Protein AF-A0A933DEQ5-F1 (afdb_monomer_lite)

Sequence (189 aa):
MNTYEEITLPKFQKHLPPWKDWLWRYRWFLSIIFILTCFSVILFMFEYLRTETLSHPLAEPPAILPVATPRVTQPKPPQPKKSPYDIAKRLYEQGQLEDAKKIFLSIAEGDSTRNTRRMASERAKDIQNEILEWNQMKKQYLEGYVLFHSYPEKACAIWEQILQNKYTRAPSFLKAKKHYQSFCTLKGH

Secondary structure (DSSP, 8-state):
-----------------THHHHHHHTHHHHHHHHHHHHHHHHHHHHHHHHHHHS-S---PPPP----------PPPP------HHHHHHHHHHTT-HHHHHHHHHHHHHH-S-HHHHHHHHHHHHHHHHHHHHHHHHHHHHHHHHHHHTT-HHHHHHHHHHHHTSS-TTSHHHHHHHHHHHHHTTT---

pLDDT: mean 78.52, std 19.29, range [34.97, 96.62]

Foldseek 3Di:
DDDDDDPDDDDPPPPPPPVVVVCVVCVVVVVVVVVVVVVVVVVVVVVVVVVVVVPPPLDDDDDPDPDDDDDPDDDDPDDDPDPLLVVLVVCVVVVVLVVSLVSLCVQLVPPPDPVSNVVSVVSSVVSVVVVVLLVVLVVLLSVLVVCCVPPVPVSLVSLVVLCPDPCCVRPSVVVSVVCNVVRVVVPPD

Structure (mmCIF, N/CA/C/O backbone):
data_AF-A0A933DEQ5-F1
#
_entry.id   AF-A0A933DEQ5-F1
#
loop_
_atom_site.group_PDB
_atom_site.id
_atom_site.type_symbol
_atom_site.label_atom_id
_atom_site.label_alt_id
_atom_site.label_comp_id
_atom_site.label_asym_id
_atom_site.label_entity_id
_atom_site.label_seq_id
_atom_site.pdbx_PDB_ins_code
_atom_site.Cartn_x
_atom_site.Cartn_y
_atom_site.Cartn_z
_atom_site.occupancy
_atom_site.B_iso_or_equiv
_atom_site.auth_seq_id
_atom_site.auth_comp_id
_atom_site.auth_asym_id
_atom_site.auth_atom_id
_atom_site.pdbx_PDB_model_num
ATOM 1 N N . MET A 1 1 ? -63.880 -66.344 -13.834 1.00 39.97 1 MET A N 1
ATOM 2 C CA . MET A 1 1 ? -63.076 -67.371 -14.526 1.00 39.97 1 MET A CA 1
ATOM 3 C C . MET A 1 1 ? -63.287 -67.142 -16.015 1.00 39.97 1 MET A C 1
ATOM 5 O O . MET A 1 1 ? -64.445 -67.114 -16.406 1.00 39.97 1 MET A O 1
ATOM 9 N N . ASN A 1 2 ? -62.193 -66.937 -16.764 1.00 41.62 2 ASN A N 1
ATOM 10 C CA . ASN A 1 2 ? -62.096 -66.659 -18.215 1.00 41.62 2 ASN A CA 1
ATOM 11 C C . ASN A 1 2 ? -62.600 -65.260 -18.645 1.00 41.62 2 ASN A C 1
ATOM 13 O O . ASN A 1 2 ? -63.629 -64.813 -18.160 1.00 41.62 2 ASN A O 1
ATOM 17 N N . THR A 1 3 ? -61.929 -64.476 -19.495 1.00 40.81 3 THR A N 1
ATOM 18 C CA . THR A 1 3 ? -60.764 -64.701 -20.376 1.00 40.81 3 THR A CA 1
ATOM 19 C C . THR A 1 3 ? -60.200 -63.328 -20.765 1.00 40.81 3 THR A C 1
ATOM 21 O O . THR A 1 3 ? -60.968 -62.402 -21.008 1.00 40.81 3 THR A O 1
ATOM 24 N N . TYR A 1 4 ? -58.876 -63.194 -20.804 1.00 42.38 4 TYR A N 1
ATOM 25 C CA . TYR A 1 4 ? -58.183 -61.994 -21.270 1.00 42.38 4 TYR A CA 1
ATOM 26 C C . TYR A 1 4 ? -58.174 -61.986 -22.805 1.00 42.38 4 TYR A C 1
ATOM 28 O O . TYR A 1 4 ? -57.665 -62.928 -23.408 1.00 42.38 4 TYR A O 1
ATOM 36 N N . GLU A 1 5 ? -58.723 -60.946 -23.434 1.00 45.81 5 GLU A N 1
ATOM 37 C CA . GLU A 1 5 ? -58.441 -60.641 -24.839 1.00 45.81 5 GLU A CA 1
ATOM 38 C C . GLU A 1 5 ? -57.084 -59.936 -24.920 1.00 45.81 5 GLU A C 1
ATOM 40 O O . GLU A 1 5 ? -56.897 -58.809 -24.458 1.00 45.81 5 GLU A O 1
ATOM 45 N N . GLU A 1 6 ? -56.112 -60.644 -25.484 1.00 47.03 6 GLU A N 1
ATOM 46 C CA . GLU A 1 6 ? -54.786 -60.134 -25.805 1.00 47.03 6 GLU A CA 1
ATOM 47 C C . GLU A 1 6 ? -54.888 -59.245 -27.056 1.00 47.03 6 GLU A C 1
ATOM 49 O O . GLU A 1 6 ? -54.894 -59.716 -28.193 1.00 47.03 6 GLU A O 1
ATOM 54 N N . ILE A 1 7 ? -54.995 -57.930 -26.858 1.00 53.28 7 ILE A N 1
ATOM 55 C CA . ILE A 1 7 ? -54.881 -56.953 -27.947 1.00 53.28 7 ILE A CA 1
ATOM 56 C C . ILE A 1 7 ? -53.391 -56.791 -28.266 1.00 53.28 7 ILE A C 1
ATOM 58 O O . ILE A 1 7 ? -52.658 -56.055 -27.602 1.00 53.28 7 ILE A O 1
ATOM 62 N N . THR A 1 8 ? -52.924 -57.499 -29.292 1.00 51.53 8 THR A N 1
ATOM 63 C CA . THR A 1 8 ? -51.570 -57.353 -29.833 1.00 51.53 8 THR A CA 1
ATOM 64 C C . THR A 1 8 ? -51.407 -55.985 -30.501 1.00 51.53 8 THR A C 1
ATOM 66 O O . THR A 1 8 ? -51.914 -55.751 -31.599 1.00 51.53 8 THR A O 1
ATOM 69 N N . LEU A 1 9 ? -50.676 -55.079 -29.847 1.00 50.00 9 LEU A N 1
ATOM 70 C CA . LEU A 1 9 ? -50.213 -53.816 -30.429 1.00 50.00 9 LEU A CA 1
ATOM 71 C C . LEU A 1 9 ? -49.221 -54.075 -31.583 1.00 50.00 9 LEU A C 1
ATOM 73 O O . LEU A 1 9 ? -48.383 -54.978 -31.489 1.00 50.00 9 LEU A O 1
ATOM 77 N N . PRO A 1 10 ? -49.270 -53.283 -32.671 1.00 48.00 10 PRO A N 1
ATOM 78 C CA . PRO A 1 10 ? -48.420 -53.491 -33.833 1.00 48.00 10 PRO A CA 1
ATOM 79 C C . PRO A 1 10 ? -46.945 -53.246 -33.495 1.00 48.00 10 PRO A C 1
ATOM 81 O O . PRO A 1 10 ? -46.591 -52.310 -32.776 1.00 48.00 10 PRO A O 1
ATOM 84 N N . LYS A 1 11 ? -46.078 -54.098 -34.058 1.00 50.16 11 LYS A N 1
ATOM 85 C CA . LYS A 1 11 ? -44.614 -53.974 -34.039 1.00 50.16 11 LYS A CA 1
ATOM 86 C C . LYS A 1 11 ? -44.200 -52.539 -34.380 1.00 50.16 11 LYS A C 1
ATOM 88 O O . LYS A 1 11 ? -44.205 -52.150 -35.545 1.00 50.16 11 LYS A O 1
ATOM 93 N N . PHE A 1 12 ? -43.758 -51.787 -33.372 1.00 45.16 12 PHE A N 1
ATOM 94 C CA . PHE A 1 12 ? -42.969 -50.573 -33.562 1.00 45.16 12 PHE A CA 1
ATOM 95 C C . PHE A 1 12 ? -41.650 -50.969 -34.231 1.00 45.16 12 PHE A C 1
ATOM 97 O O . PHE A 1 12 ? -40.682 -51.385 -33.589 1.00 45.16 12 PHE A O 1
ATOM 104 N N . GLN A 1 13 ? -41.637 -50.890 -35.556 1.00 49.56 13 GLN A N 1
ATOM 105 C CA . GLN A 1 13 ? -40.438 -50.962 -36.367 1.00 49.56 13 GLN A CA 1
ATOM 106 C C . GLN A 1 13 ? -39.552 -49.791 -35.929 1.00 49.56 13 GLN A C 1
ATOM 108 O O . GLN A 1 13 ? -39.861 -48.627 -36.177 1.00 49.56 13 GLN A O 1
ATOM 113 N N . LYS A 1 14 ? -38.498 -50.100 -35.165 1.00 57.16 14 LYS A N 1
ATOM 114 C CA . LYS A 1 14 ? -37.528 -49.131 -34.644 1.00 57.16 14 LYS A CA 1
ATOM 115 C C . LYS A 1 14 ? -36.764 -48.514 -35.816 1.00 57.16 14 LYS A C 1
ATOM 117 O O . LYS A 1 14 ? -35.646 -48.929 -36.109 1.00 57.16 14 LYS A O 1
ATOM 122 N N . HIS A 1 15 ? -37.345 -47.520 -36.477 1.00 59.00 15 HIS A N 1
ATOM 123 C CA . HIS A 1 15 ? -36.560 -46.578 -37.256 1.00 59.00 15 HIS A CA 1
ATOM 124 C C . HIS A 1 15 ? -35.636 -45.872 -36.270 1.00 59.00 15 HIS A C 1
ATOM 126 O O . HIS A 1 15 ? -36.085 -45.122 -35.399 1.00 59.00 15 HIS A O 1
ATOM 132 N N . LEU A 1 16 ? -34.341 -46.194 -36.338 1.00 58.84 16 LEU A N 1
ATOM 133 C CA . LEU A 1 16 ? -33.348 -45.438 -35.599 1.00 58.84 16 LEU A CA 1
ATOM 134 C C . LEU A 1 16 ? -33.496 -43.973 -36.025 1.00 58.84 16 LEU A C 1
ATOM 136 O O . LEU A 1 16 ? -33.583 -43.686 -37.219 1.00 58.84 16 LEU A O 1
ATOM 140 N N . PRO A 1 17 ? -33.579 -43.048 -35.063 1.00 60.88 17 PRO A N 1
ATOM 141 C CA . PRO A 1 17 ? -33.806 -41.655 -35.383 1.00 60.88 17 PRO A CA 1
ATOM 142 C C . PRO A 1 17 ? -32.612 -41.110 -36.193 1.00 60.88 17 PRO A C 1
ATOM 144 O O . PRO A 1 17 ? -31.464 -41.452 -35.891 1.00 60.88 17 PRO A O 1
ATOM 147 N N . PRO A 1 18 ? -32.858 -40.253 -37.201 1.00 69.31 18 PRO A N 1
ATOM 148 C CA . PRO A 1 18 ? -31.880 -39.870 -38.231 1.00 69.31 18 PRO A CA 1
ATOM 149 C C . PRO A 1 18 ? -30.619 -39.187 -37.680 1.00 69.31 18 PRO A C 1
ATOM 151 O O . PRO A 1 18 ? -29.575 -39.173 -38.332 1.00 69.31 18 PRO A O 1
ATOM 154 N N . TRP A 1 19 ? -30.674 -38.669 -36.449 1.00 68.94 19 TRP A N 1
ATOM 155 C CA . TRP A 1 19 ? -29.511 -38.100 -35.770 1.00 68.94 19 TRP A CA 1
ATOM 156 C C . TRP A 1 19 ? -28.421 -39.144 -35.477 1.00 68.94 19 TRP A C 1
ATOM 158 O O . TRP A 1 19 ? -27.249 -38.783 -35.436 1.00 68.94 19 TRP A O 1
ATOM 168 N N . LYS A 1 20 ? -28.760 -40.436 -35.327 1.00 71.69 20 LYS A N 1
ATOM 169 C CA . LYS A 1 20 ? -27.766 -41.493 -35.069 1.00 71.69 20 LYS A CA 1
ATOM 170 C C . LYS A 1 20 ? -26.869 -41.762 -36.276 1.00 71.69 20 LYS A C 1
ATOM 172 O O . LYS A 1 20 ? -25.657 -41.852 -36.103 1.00 71.69 20 LYS A O 1
ATOM 177 N N . ASP A 1 21 ? -27.435 -41.819 -37.480 1.00 74.31 21 ASP A N 1
ATOM 178 C CA . ASP A 1 21 ? -26.659 -41.982 -38.718 1.00 74.31 21 ASP A CA 1
ATOM 179 C C . ASP A 1 21 ? -25.810 -40.743 -39.010 1.00 74.31 21 ASP A C 1
ATOM 181 O O . ASP A 1 21 ? -24.668 -40.847 -39.461 1.00 74.31 21 ASP A O 1
ATOM 185 N N . TRP A 1 22 ? -26.347 -39.564 -38.691 1.00 75.50 22 TRP A N 1
ATOM 186 C CA . TRP A 1 22 ? -25.610 -38.308 -38.746 1.00 75.50 22 TRP A CA 1
ATOM 187 C C . TRP A 1 22 ? -24.399 -38.332 -37.795 1.00 75.50 22 TRP A C 1
ATOM 189 O O . TRP A 1 22 ? -23.270 -38.130 -38.234 1.00 75.50 22 TRP A O 1
ATOM 199 N N . LEU A 1 23 ? -24.586 -38.699 -36.523 1.00 73.62 23 LEU A N 1
ATOM 200 C CA . LEU A 1 23 ? -23.493 -38.848 -35.551 1.00 73.62 23 LEU A CA 1
ATOM 201 C C . LEU A 1 23 ? -22.439 -39.862 -35.983 1.00 73.62 23 LEU A C 1
ATOM 203 O O . LEU A 1 23 ? -21.250 -39.644 -35.757 1.00 73.62 23 LEU A O 1
ATOM 207 N N . TRP A 1 24 ? -22.860 -40.961 -36.607 1.00 73.31 24 TRP A N 1
ATOM 208 C CA . TRP A 1 24 ? -21.936 -41.980 -37.090 1.00 73.31 24 TRP A CA 1
ATOM 209 C C . TRP A 1 24 ? -21.076 -41.466 -38.250 1.00 73.31 24 TRP A C 1
ATOM 211 O O . TRP A 1 24 ? -19.868 -41.704 -38.270 1.00 73.31 24 TRP A O 1
ATOM 221 N N . ARG A 1 25 ? -21.665 -40.693 -39.173 1.00 79.81 25 ARG A N 1
ATOM 222 C CA . ARG A 1 25 ? -20.932 -40.051 -40.280 1.00 79.81 25 ARG A CA 1
ATOM 223 C C . ARG A 1 25 ? -19.958 -38.982 -39.794 1.00 79.81 25 ARG A C 1
ATOM 225 O O . ARG A 1 25 ? -18.833 -38.923 -40.279 1.00 79.81 25 ARG A O 1
ATOM 232 N N . TYR A 1 26 ? -20.353 -38.180 -38.809 1.00 83.69 26 TYR A N 1
ATOM 233 C CA . TYR A 1 26 ? -19.525 -37.094 -38.273 1.00 83.69 26 TYR A CA 1
ATOM 234 C C . TYR A 1 26 ? -18.707 -37.497 -37.039 1.00 83.69 26 TYR A C 1
ATOM 236 O O . TYR A 1 26 ? -18.160 -36.636 -36.353 1.00 83.69 26 TYR A O 1
ATOM 244 N N . ARG A 1 27 ? -18.554 -38.802 -36.771 1.00 81.88 27 ARG A N 1
ATOM 245 C CA . ARG A 1 27 ? -17.837 -39.321 -35.594 1.00 81.88 27 ARG A CA 1
ATOM 246 C C . ARG A 1 27 ? -16.404 -38.795 -35.492 1.00 81.88 27 ARG A C 1
ATOM 248 O O . ARG A 1 27 ? -15.952 -38.441 -34.407 1.00 81.88 27 ARG A O 1
ATOM 255 N N . TRP A 1 28 ? -15.715 -38.686 -36.625 1.00 80.44 28 TRP A N 1
ATOM 256 C CA . TRP A 1 28 ? -14.364 -38.123 -36.700 1.00 80.44 28 TRP A CA 1
ATOM 257 C C . TRP A 1 28 ? -14.346 -36.619 -36.410 1.00 80.44 28 TRP A C 1
ATOM 259 O O . TRP A 1 28 ? -13.491 -36.149 -35.667 1.00 80.44 28 TRP A O 1
ATOM 269 N N . PHE A 1 29 ? -15.328 -35.873 -36.918 1.00 82.06 29 PHE A N 1
ATOM 270 C CA . PHE A 1 29 ? -15.453 -34.435 -36.679 1.00 82.06 29 PHE A CA 1
ATOM 271 C C . PHE A 1 29 ? -15.764 -34.124 -35.207 1.00 82.06 29 PHE A C 1
ATOM 273 O O . PHE A 1 29 ? -15.142 -33.251 -34.610 1.00 82.06 29 PHE A O 1
ATOM 280 N N . LEU A 1 30 ? -16.653 -34.904 -34.586 1.00 83.69 30 LEU A N 1
ATOM 281 C CA . LEU A 1 30 ? -16.958 -34.800 -33.158 1.00 83.69 30 LEU A CA 1
ATOM 282 C C . LEU A 1 30 ? -15.757 -35.174 -32.284 1.00 83.69 30 LEU A C 1
ATOM 284 O O . LEU A 1 30 ? -15.523 -34.522 -31.271 1.00 83.69 30 LEU A O 1
ATOM 288 N N . SER A 1 31 ? -14.962 -36.167 -32.694 1.00 85.44 31 SER A N 1
ATOM 289 C CA . SER A 1 31 ? -13.709 -36.500 -32.012 1.00 85.44 31 SER A CA 1
ATOM 290 C C . SER A 1 31 ? -12.698 -35.355 -32.088 1.00 85.44 31 SER A C 1
ATOM 292 O O . SER A 1 31 ? -12.029 -35.081 -31.098 1.00 85.44 31 SER A O 1
ATOM 294 N N . ILE A 1 32 ? -12.592 -34.668 -33.229 1.00 87.62 32 ILE A N 1
ATOM 295 C CA . ILE A 1 32 ? -11.703 -33.507 -33.388 1.00 87.62 32 ILE A CA 1
ATOM 296 C C . ILE A 1 32 ? -12.172 -32.349 -32.504 1.00 87.62 32 ILE A C 1
ATOM 298 O O . ILE A 1 32 ? -11.357 -31.775 -31.789 1.00 87.62 32 ILE A O 1
ATOM 302 N N . ILE A 1 33 ? -13.474 -32.043 -32.491 1.00 87.56 33 ILE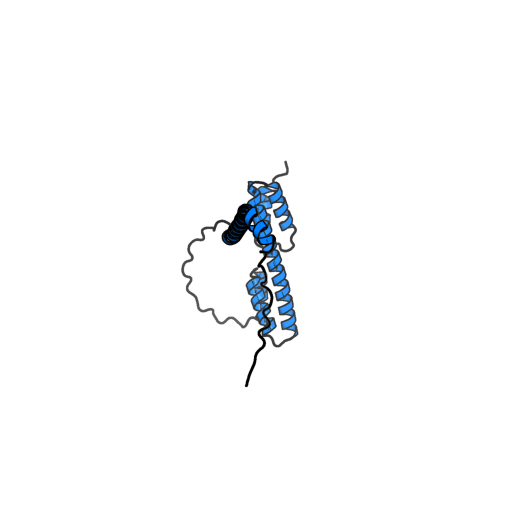 A N 1
ATOM 303 C CA . ILE A 1 33 ? -14.037 -31.024 -31.593 1.00 87.56 33 ILE A CA 1
ATOM 304 C C . ILE A 1 33 ? -13.738 -31.384 -30.139 1.00 87.56 33 ILE A C 1
ATOM 306 O O . ILE A 1 33 ? -13.254 -30.537 -29.397 1.00 87.56 33 ILE A O 1
ATOM 310 N N . PHE A 1 34 ? -13.959 -32.639 -29.744 1.00 88.44 34 PHE A N 1
ATOM 311 C CA . PHE A 1 34 ? -13.684 -33.093 -28.386 1.00 88.44 34 PHE A CA 1
ATOM 312 C C . PHE A 1 34 ? -12.205 -32.914 -28.018 1.00 88.44 34 PHE A C 1
ATOM 314 O O . PHE A 1 34 ? -11.900 -32.323 -26.985 1.00 88.44 34 PHE A O 1
ATOM 321 N N . ILE A 1 35 ? -11.282 -33.318 -28.896 1.00 91.12 35 ILE A N 1
ATOM 322 C CA . ILE A 1 35 ? -9.838 -33.128 -28.696 1.00 91.12 35 ILE A CA 1
ATOM 323 C C . ILE A 1 35 ? -9.492 -31.641 -28.573 1.00 91.12 35 ILE A C 1
ATOM 325 O O . ILE A 1 35 ? -8.761 -31.274 -27.658 1.00 91.12 35 ILE A O 1
ATOM 329 N N . LEU A 1 36 ? -10.037 -30.779 -29.435 1.00 91.19 36 LEU A N 1
ATOM 330 C CA . LEU A 1 36 ? -9.808 -29.333 -29.372 1.00 91.19 36 LEU A CA 1
ATOM 331 C C . LEU A 1 36 ? -10.353 -28.725 -28.075 1.00 91.19 36 LEU A C 1
ATOM 333 O O . LEU A 1 36 ? -9.672 -27.904 -27.469 1.00 91.19 36 LEU A O 1
ATOM 337 N N . THR A 1 37 ? -11.526 -29.162 -27.607 1.00 90.56 37 THR A N 1
ATOM 338 C CA . THR A 1 37 ? -12.089 -28.708 -26.325 1.00 90.56 37 THR A CA 1
ATOM 339 C C . THR A 1 37 ? -11.278 -29.201 -25.129 1.00 90.56 37 THR A C 1
ATOM 341 O O . THR A 1 37 ? -11.012 -28.436 -24.205 1.00 90.56 37 THR A O 1
ATOM 344 N N . CYS A 1 38 ? -10.807 -30.450 -25.147 1.00 90.88 38 CYS A N 1
ATOM 345 C CA . CYS A 1 38 ? -9.901 -30.955 -24.121 1.00 90.88 38 CYS A CA 1
ATOM 346 C C . CYS A 1 38 ? -8.581 -30.186 -24.142 1.00 90.88 38 CYS A C 1
ATOM 348 O O . CYS A 1 38 ? -8.087 -29.807 -23.087 1.00 90.88 38 CYS A O 1
ATOM 350 N N . PHE A 1 39 ? -8.038 -29.893 -25.324 1.00 91.38 39 PHE A N 1
ATOM 351 C CA . PHE A 1 39 ? -6.815 -29.116 -25.466 1.00 91.38 39 PHE A CA 1
ATOM 352 C C . PHE A 1 39 ? -6.993 -27.679 -24.965 1.00 91.38 39 PHE A C 1
ATOM 354 O O . PHE A 1 39 ? -6.144 -27.198 -24.224 1.00 91.38 39 PHE A O 1
ATOM 361 N N . SER A 1 40 ? -8.117 -27.014 -25.261 1.00 87.94 40 SER A N 1
ATOM 362 C CA . SER A 1 40 ? -8.402 -25.679 -24.722 1.00 87.94 40 SER A CA 1
ATOM 363 C C . SER A 1 40 ? -8.561 -25.686 -23.202 1.00 87.94 40 SER A C 1
ATOM 365 O O . SER A 1 40 ? -8.088 -24.767 -22.545 1.00 87.94 40 SER A O 1
ATOM 367 N N . VAL A 1 41 ? -9.178 -26.726 -22.628 1.00 89.44 41 VAL A N 1
ATOM 368 C CA . VAL A 1 41 ? -9.280 -26.885 -21.167 1.00 89.44 41 VAL A CA 1
ATOM 369 C C . VAL A 1 41 ? -7.909 -27.154 -20.549 1.00 89.44 41 VAL A C 1
ATOM 371 O O . VAL A 1 41 ? -7.596 -26.579 -19.515 1.00 89.44 41 VAL A O 1
ATOM 374 N N . ILE A 1 42 ? -7.065 -27.971 -21.183 1.00 87.19 42 ILE A N 1
ATOM 375 C CA . ILE A 1 42 ? -5.689 -28.218 -20.733 1.00 87.19 42 ILE A CA 1
ATOM 376 C C . ILE A 1 42 ? -4.879 -26.920 -20.778 1.00 87.19 42 ILE A C 1
ATOM 378 O O . ILE A 1 42 ? -4.217 -26.604 -19.797 1.00 87.19 42 ILE A O 1
ATOM 382 N N . LEU A 1 43 ? -4.964 -26.141 -21.861 1.00 85.25 43 LEU A N 1
ATOM 383 C CA . LEU A 1 43 ? -4.314 -24.831 -21.952 1.00 85.25 43 LEU A CA 1
ATOM 384 C C . LEU A 1 43 ? -4.830 -23.869 -20.878 1.00 85.25 43 LEU A C 1
ATOM 386 O O . LEU A 1 43 ? -4.024 -23.240 -20.203 1.00 85.25 43 LEU A O 1
ATOM 390 N N . PHE A 1 44 ? -6.145 -23.808 -20.660 1.00 82.00 44 PHE A N 1
ATOM 391 C CA . PHE A 1 44 ? -6.741 -22.979 -19.613 1.00 82.00 44 PHE A CA 1
ATOM 392 C C . PHE A 1 44 ? -6.286 -23.406 -18.212 1.00 82.00 44 PHE A C 1
ATOM 394 O O . PHE A 1 44 ? -5.960 -22.558 -17.391 1.00 82.00 44 PHE A O 1
ATOM 401 N N . MET A 1 45 ? -6.192 -24.711 -17.943 1.00 79.25 45 MET A N 1
ATOM 402 C CA . MET A 1 45 ? -5.651 -25.242 -16.689 1.00 79.25 45 MET A CA 1
ATOM 403 C C . MET A 1 45 ? -4.156 -24.952 -16.547 1.00 79.25 45 MET A C 1
ATOM 405 O O . MET A 1 45 ? -3.719 -24.623 -15.453 1.00 79.25 45 MET A O 1
ATOM 409 N N . PHE A 1 46 ? -3.370 -25.021 -17.624 1.00 73.94 46 PHE A N 1
ATOM 410 C CA . PHE A 1 46 ? -1.959 -24.625 -17.610 1.00 73.94 46 PHE A CA 1
ATOM 411 C C . PHE A 1 46 ? -1.792 -23.127 -17.346 1.00 73.94 46 PHE A C 1
ATOM 413 O O . PHE A 1 46 ? -0.909 -22.744 -16.585 1.00 73.94 46 PHE A O 1
ATOM 420 N N . GLU A 1 47 ? -2.636 -22.279 -17.929 1.00 70.81 47 GLU A N 1
ATOM 421 C CA . GLU A 1 47 ? -2.640 -20.834 -17.696 1.00 70.81 47 GLU A CA 1
ATOM 422 C C . GLU A 1 47 ? -3.094 -20.502 -16.267 1.00 70.81 47 GLU A C 1
ATOM 424 O O . GLU A 1 47 ? -2.465 -19.683 -15.600 1.00 70.81 47 GLU A O 1
ATOM 429 N N . TYR A 1 48 ? -4.096 -21.222 -15.750 1.00 68.44 48 TYR A N 1
ATOM 430 C CA . TYR A 1 48 ? -4.565 -21.120 -14.368 1.00 68.44 48 TYR A CA 1
ATOM 431 C C . TYR A 1 48 ? -3.482 -21.555 -13.362 1.00 68.44 48 TYR A C 1
ATOM 433 O O . TYR A 1 48 ? -3.164 -20.827 -12.420 1.00 68.44 48 TYR A O 1
ATOM 441 N N . LEU A 1 49 ? -2.833 -22.697 -13.605 1.00 61.66 49 LEU A N 1
ATOM 442 C CA . LEU A 1 49 ? -1.729 -23.202 -12.784 1.00 61.66 49 LEU A CA 1
ATOM 443 C C . LEU A 1 49 ? -0.492 -22.291 -12.881 1.00 61.66 49 LEU A C 1
ATOM 445 O O . LEU A 1 49 ? 0.247 -22.121 -11.909 1.00 61.66 49 LEU A O 1
ATOM 449 N N . ARG A 1 50 ? -0.279 -21.648 -14.036 1.00 53.09 50 ARG A N 1
ATOM 450 C CA . ARG A 1 50 ? 0.738 -20.608 -14.215 1.00 53.09 50 ARG A CA 1
ATOM 451 C C . ARG A 1 50 ? 0.401 -19.371 -13.389 1.00 53.09 50 ARG A C 1
ATOM 453 O O . ARG A 1 50 ? 1.302 -18.843 -12.752 1.00 53.09 50 ARG A O 1
ATOM 460 N N . THR A 1 51 ? -0.858 -18.935 -13.322 1.00 52.22 51 THR A N 1
ATOM 461 C CA . THR A 1 51 ? -1.259 -17.830 -12.431 1.00 52.22 51 THR A CA 1
ATOM 462 C C . THR A 1 51 ? -1.143 -18.172 -10.943 1.00 52.22 51 THR A C 1
ATOM 464 O O . THR A 1 51 ? -0.786 -17.290 -10.166 1.00 52.22 51 THR A O 1
ATOM 467 N N . GLU A 1 52 ? -1.347 -19.431 -10.538 1.00 52.88 52 GLU A N 1
ATOM 468 C CA . GLU A 1 52 ? -1.114 -19.884 -9.153 1.00 52.88 52 GLU A CA 1
ATOM 469 C C . GLU A 1 52 ? 0.377 -20.027 -8.801 1.00 52.88 52 GLU A C 1
ATOM 471 O O . GLU A 1 52 ? 0.773 -19.784 -7.666 1.00 52.88 52 GLU A O 1
ATOM 476 N N . THR A 1 53 ? 1.242 -20.370 -9.760 1.00 45.16 53 THR A N 1
ATOM 477 C CA . THR A 1 53 ? 2.696 -20.489 -9.521 1.00 45.16 53 THR A CA 1
ATOM 478 C C . THR A 1 53 ? 3.460 -19.173 -9.725 1.00 45.16 53 THR A C 1
ATOM 480 O O . THR A 1 53 ? 4.517 -18.982 -9.124 1.00 45.16 53 THR A O 1
ATOM 483 N N . LEU A 1 54 ? 2.901 -18.214 -10.477 1.00 42.16 54 LEU A N 1
ATOM 484 C CA . LEU A 1 54 ? 3.374 -16.823 -10.571 1.00 42.16 54 LEU A CA 1
ATOM 485 C C . LEU A 1 54 ? 2.761 -15.882 -9.526 1.00 42.16 54 LEU A C 1
ATOM 487 O O . LEU A 1 54 ? 3.014 -14.681 -9.574 1.00 42.16 54 LEU A O 1
ATOM 491 N N . SER A 1 55 ? 2.047 -16.395 -8.523 1.00 42.50 55 SER A N 1
ATOM 492 C CA . SER A 1 55 ? 1.787 -15.641 -7.294 1.00 42.50 55 SER A CA 1
ATOM 493 C C . SER A 1 55 ? 2.968 -15.719 -6.319 1.00 42.50 55 SER A C 1
ATOM 495 O O . SER A 1 55 ? 2.783 -15.709 -5.102 1.00 42.50 55 SER A O 1
ATOM 497 N N . HIS A 1 56 ? 4.207 -15.764 -6.820 1.00 47.69 56 HIS A N 1
ATOM 498 C CA . HIS A 1 56 ? 5.245 -15.062 -6.081 1.00 47.69 56 HIS A CA 1
ATOM 499 C C . HIS A 1 56 ? 4.848 -13.589 -6.154 1.00 47.69 56 HIS A C 1
ATOM 501 O O . HIS A 1 56 ? 4.762 -13.055 -7.264 1.00 47.69 56 HIS A O 1
ATOM 507 N N . PRO A 1 57 ? 4.542 -12.916 -5.024 1.00 46.25 57 PRO A N 1
ATOM 508 C CA . PRO A 1 57 ? 4.431 -11.469 -5.080 1.00 46.25 57 PRO A CA 1
ATOM 509 C C . PRO A 1 57 ? 5.707 -10.992 -5.760 1.00 46.25 57 PRO A C 1
ATOM 511 O O . PRO A 1 57 ? 6.768 -11.544 -5.475 1.00 46.25 57 PRO A O 1
ATOM 514 N N . LEU A 1 58 ? 5.602 -10.030 -6.676 1.00 51.44 58 LEU A N 1
ATOM 515 C CA . LEU A 1 58 ? 6.762 -9.294 -7.152 1.00 51.44 58 LEU A CA 1
ATOM 516 C C . LEU A 1 58 ? 7.545 -8.829 -5.918 1.00 51.44 58 LEU A C 1
ATOM 518 O O . LEU A 1 58 ? 7.186 -7.864 -5.242 1.00 51.44 58 LEU A O 1
ATOM 522 N N . ALA A 1 59 ? 8.534 -9.626 -5.553 1.00 52.72 59 ALA A N 1
ATOM 523 C CA . ALA A 1 59 ? 9.306 -9.502 -4.347 1.00 52.72 59 ALA A CA 1
ATOM 524 C C . ALA A 1 59 ? 10.675 -9.083 -4.835 1.00 52.72 59 ALA A C 1
ATOM 526 O O . ALA A 1 59 ? 11.280 -9.750 -5.675 1.00 52.72 59 ALA A O 1
ATOM 527 N N . GLU A 1 60 ? 11.130 -7.938 -4.338 1.00 52.34 60 GLU A N 1
ATOM 528 C CA . GLU A 1 60 ? 12.536 -7.585 -4.457 1.00 52.34 60 GLU A CA 1
ATOM 529 C C . GLU A 1 60 ? 13.382 -8.770 -3.958 1.00 52.34 60 GLU A C 1
ATOM 531 O O . GLU A 1 60 ? 12.982 -9.436 -2.992 1.00 52.34 60 GLU A O 1
ATOM 536 N N . PRO A 1 61 ? 14.532 -9.048 -4.597 1.00 59.25 61 PRO A N 1
ATOM 537 C CA . PRO A 1 61 ? 15.456 -10.061 -4.113 1.00 59.25 61 PRO A CA 1
ATOM 538 C C . PRO A 1 61 ? 15.744 -9.802 -2.626 1.00 59.25 61 PRO A C 1
ATOM 540 O O . PRO A 1 61 ? 15.952 -8.645 -2.241 1.00 59.25 61 PRO A O 1
ATOM 543 N N . PRO A 1 62 ? 15.711 -10.837 -1.770 1.00 55.62 62 PRO A N 1
ATOM 544 C CA . PRO A 1 62 ? 15.858 -10.646 -0.338 1.00 55.62 62 PRO A CA 1
ATOM 545 C C . PRO A 1 62 ? 17.212 -9.997 -0.057 1.00 55.62 62 PRO A C 1
ATOM 547 O O . PRO A 1 62 ? 18.263 -10.548 -0.386 1.00 55.62 62 PRO A O 1
ATOM 550 N N . ALA A 1 63 ? 17.191 -8.822 0.573 1.00 59.91 63 ALA A N 1
ATOM 551 C CA . ALA A 1 63 ? 18.382 -8.303 1.220 1.00 59.91 63 ALA A CA 1
ATOM 552 C C . ALA A 1 63 ? 18.815 -9.347 2.255 1.00 59.91 63 ALA A C 1
ATOM 554 O O . ALA A 1 63 ? 18.023 -9.726 3.121 1.00 59.91 63 ALA A O 1
ATOM 555 N N . ILE A 1 64 ? 20.049 -9.836 2.134 1.00 53.94 64 ILE A N 1
ATOM 556 C CA . ILE A 1 64 ? 20.656 -10.749 3.100 1.00 53.94 64 ILE A CA 1
ATOM 557 C C . ILE A 1 64 ? 20.751 -9.980 4.421 1.00 53.94 64 ILE A C 1
ATOM 559 O O . ILE A 1 64 ? 21.675 -9.199 4.640 1.00 53.94 64 ILE A O 1
ATOM 563 N N . LEU A 1 65 ? 19.746 -10.137 5.280 1.00 57.06 65 LEU A N 1
ATOM 564 C CA . LEU A 1 65 ? 19.795 -9.639 6.644 1.00 57.06 65 LEU A CA 1
ATOM 565 C C . LEU A 1 65 ? 20.675 -10.599 7.456 1.00 57.06 65 LEU A C 1
ATOM 567 O O . LEU A 1 65 ? 20.463 -11.813 7.384 1.00 57.06 65 LEU A O 1
ATOM 571 N N . PRO A 1 66 ? 21.659 -10.096 8.223 1.00 54.00 66 PRO A N 1
ATOM 572 C CA . PRO A 1 66 ? 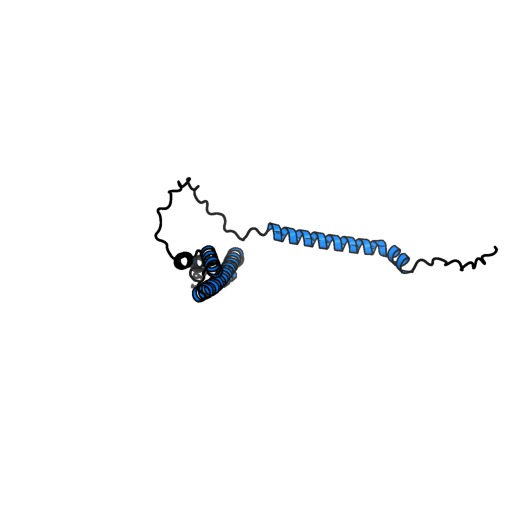22.444 -10.941 9.108 1.00 54.00 66 PRO A CA 1
ATOM 573 C C . PRO A 1 66 ? 21.524 -11.619 10.131 1.00 54.00 66 PRO A C 1
ATOM 575 O O . PRO A 1 66 ? 20.614 -10.997 10.683 1.00 54.00 66 PRO A O 1
ATOM 578 N N . VAL A 1 67 ? 21.774 -12.912 10.347 1.00 55.88 67 VAL A N 1
ATOM 579 C CA . VAL A 1 67 ? 21.057 -13.805 11.265 1.00 55.88 67 VAL A CA 1
ATOM 580 C C . VAL A 1 67 ? 20.854 -13.123 12.618 1.00 55.88 67 VAL A C 1
ATOM 582 O O . VAL A 1 67 ? 21.817 -12.774 13.301 1.00 55.88 67 VAL A O 1
ATOM 585 N N . ALA A 1 68 ? 19.594 -12.928 13.006 1.00 52.28 68 ALA A N 1
ATOM 586 C CA . ALA A 1 68 ? 19.259 -12.388 14.314 1.00 52.28 68 ALA A CA 1
ATOM 587 C C . ALA A 1 68 ? 19.677 -13.385 15.404 1.00 52.28 68 ALA A C 1
ATOM 589 O O . ALA A 1 68 ? 19.183 -14.512 15.463 1.00 52.28 68 ALA A O 1
ATOM 590 N N . THR A 1 69 ? 20.577 -12.958 16.284 1.00 52.72 69 THR A N 1
ATOM 591 C CA . THR A 1 69 ? 20.873 -13.633 17.548 1.00 52.72 69 THR A CA 1
ATOM 592 C C . THR A 1 69 ? 19.611 -13.712 18.419 1.00 52.72 69 THR A C 1
ATOM 594 O O . THR A 1 69 ? 18.785 -12.792 18.393 1.00 52.72 69 THR A O 1
ATOM 597 N N . PRO A 1 70 ? 19.433 -14.784 19.217 1.00 47.88 70 PRO A N 1
ATOM 598 C CA . PRO A 1 70 ? 18.273 -14.930 20.088 1.00 47.88 70 PRO A CA 1
ATOM 599 C C . PRO A 1 70 ? 18.254 -13.802 21.123 1.00 47.88 70 PRO A C 1
ATOM 601 O O . PRO A 1 70 ? 19.069 -13.744 22.044 1.00 47.88 70 PRO A O 1
ATOM 604 N N . ARG A 1 71 ? 17.310 -12.873 20.963 1.00 47.47 71 ARG A N 1
ATOM 605 C CA . ARG A 1 71 ? 17.074 -11.799 21.924 1.00 47.47 71 ARG A CA 1
ATOM 606 C C . ARG A 1 71 ? 16.300 -12.382 23.101 1.00 47.47 71 ARG A C 1
ATOM 608 O O . ARG A 1 71 ? 15.110 -12.665 22.985 1.00 47.47 71 ARG A O 1
ATOM 615 N N . VAL A 1 72 ? 16.996 -12.555 24.224 1.00 47.50 72 VAL A N 1
ATOM 616 C CA . VAL A 1 72 ? 16.420 -12.894 25.531 1.00 47.50 72 VAL A CA 1
ATOM 617 C C . VAL A 1 72 ? 15.203 -12.005 25.785 1.00 47.50 72 VAL A C 1
ATOM 619 O O . VAL A 1 72 ? 15.305 -10.775 25.792 1.00 47.50 72 VAL A O 1
ATOM 622 N N . THR A 1 73 ? 14.037 -12.625 25.953 1.00 44.44 73 THR A N 1
ATOM 623 C CA . THR A 1 73 ? 12.795 -11.930 26.282 1.00 44.44 73 THR A CA 1
ATOM 624 C C . THR A 1 73 ? 12.912 -11.415 27.712 1.00 44.44 73 THR A C 1
ATOM 626 O O . THR A 1 73 ? 12.718 -12.160 28.668 1.00 44.44 73 THR A O 1
ATOM 629 N N . GLN A 1 74 ? 13.277 -10.144 27.880 1.00 45.00 74 GLN A N 1
ATOM 630 C CA . GLN A 1 74 ? 13.154 -9.509 29.188 1.00 45.00 74 GLN A CA 1
ATOM 631 C C . GLN A 1 74 ? 11.661 -9.399 29.551 1.00 45.00 74 GLN A C 1
ATOM 633 O O . GLN A 1 74 ? 10.865 -8.980 28.700 1.00 45.00 74 GLN A O 1
ATOM 638 N N . PRO A 1 75 ? 11.259 -9.739 30.790 1.00 48.59 75 PRO A N 1
ATOM 639 C CA . PRO A 1 75 ? 9.917 -9.455 31.269 1.00 48.59 75 PRO A CA 1
ATOM 640 C C . PRO A 1 75 ? 9.684 -7.944 31.216 1.00 48.59 75 PRO A C 1
ATOM 642 O O . PRO A 1 75 ? 10.405 -7.156 31.829 1.00 48.59 75 PRO A O 1
ATOM 645 N N . LYS A 1 76 ? 8.685 -7.536 30.433 1.00 44.72 76 LYS A N 1
ATOM 646 C CA . LYS A 1 76 ? 8.286 -6.138 30.272 1.00 44.72 76 LYS A CA 1
ATOM 647 C C . LYS A 1 76 ? 7.846 -5.593 31.643 1.00 44.72 76 LYS A C 1
ATOM 649 O O . LYS A 1 76 ? 6.920 -6.163 32.222 1.00 44.72 76 LYS A O 1
ATOM 654 N N . PRO A 1 77 ? 8.456 -4.512 32.165 1.00 46.84 77 PRO A N 1
ATOM 655 C CA . PRO A 1 77 ? 8.025 -3.916 33.426 1.00 46.84 77 PRO A CA 1
ATOM 656 C C . PRO A 1 77 ? 6.567 -3.442 33.306 1.00 46.84 77 PRO A C 1
ATOM 658 O O . PRO A 1 77 ? 6.140 -3.097 32.195 1.00 46.84 77 PRO A O 1
ATOM 661 N N . PRO A 1 78 ? 5.794 -3.425 34.410 1.00 45.69 78 PRO A N 1
ATOM 662 C CA . PRO A 1 78 ? 4.389 -3.036 34.397 1.00 45.69 78 PRO A CA 1
ATOM 663 C C . PRO A 1 78 ? 4.274 -1.611 33.862 1.00 45.69 78 PRO A C 1
ATOM 665 O O . PRO A 1 78 ? 4.629 -0.636 34.521 1.00 45.69 78 PRO A O 1
ATOM 668 N N . GLN A 1 79 ? 3.836 -1.497 32.608 1.00 47.62 79 GLN A N 1
ATOM 669 C CA . GLN A 1 79 ? 3.635 -0.200 31.989 1.00 47.62 79 GLN A CA 1
ATOM 670 C C . GLN A 1 79 ? 2.376 0.429 32.592 1.00 47.62 79 GLN A C 1
ATOM 672 O O . GLN A 1 79 ? 1.378 -0.277 32.765 1.00 47.62 79 GLN A O 1
ATOM 677 N N . PRO A 1 80 ? 2.387 1.742 32.888 1.00 46.28 80 PRO A N 1
ATOM 678 C CA . PRO A 1 80 ? 1.176 2.455 33.279 1.00 46.28 80 PRO A CA 1
ATOM 679 C C . PRO A 1 80 ? 0.095 2.175 32.231 1.00 46.28 80 PRO A C 1
ATOM 681 O O . PRO A 1 80 ? 0.410 2.152 31.037 1.00 46.28 80 PRO A O 1
ATOM 684 N N . LYS A 1 81 ? -1.143 1.901 32.668 1.00 55.25 81 LYS A N 1
ATOM 685 C CA . LYS A 1 81 ? -2.292 1.564 31.807 1.00 55.25 81 LYS A CA 1
ATOM 686 C C . LYS A 1 81 ? -2.509 2.671 30.763 1.00 55.25 81 LYS A C 1
ATOM 688 O O . LYS A 1 81 ? -3.251 3.616 30.997 1.00 55.25 81 LYS A O 1
ATOM 693 N N . LYS A 1 82 ? -1.827 2.578 29.620 1.00 67.62 82 LYS A N 1
ATOM 694 C CA . LYS A 1 82 ? -2.052 3.437 28.455 1.00 67.62 82 LYS A CA 1
ATOM 695 C C . LYS A 1 82 ? -3.391 3.029 27.854 1.00 67.62 82 LYS A C 1
ATOM 697 O O . LYS A 1 82 ? -3.639 1.833 27.702 1.00 67.62 82 LYS A O 1
ATOM 702 N N . SER A 1 83 ? -4.236 4.007 27.531 1.00 84.31 83 SER A N 1
ATOM 703 C CA . SER A 1 83 ? -5.503 3.737 26.855 1.00 84.31 83 SER A CA 1
ATOM 704 C C . SER A 1 83 ? -5.226 2.947 25.566 1.00 84.31 83 SER A C 1
ATOM 706 O O . SER A 1 83 ? -4.309 3.319 24.824 1.00 84.31 83 SER A O 1
ATOM 708 N N . PRO A 1 84 ? -5.980 1.873 25.264 1.00 85.62 84 PRO A N 1
ATOM 709 C CA . PRO A 1 84 ? -5.857 1.142 24.001 1.00 85.62 84 PRO A CA 1
ATOM 710 C C . PRO A 1 84 ? -5.911 2.066 22.778 1.00 85.62 84 PRO A C 1
ATOM 712 O O . PRO A 1 84 ? -5.211 1.838 21.793 1.00 85.62 84 PRO A O 1
ATOM 715 N N . TYR A 1 85 ? -6.674 3.157 22.877 1.00 88.44 85 TYR A N 1
ATOM 716 C CA . TYR A 1 85 ? -6.782 4.172 21.834 1.00 88.44 85 TYR A CA 1
ATOM 717 C C . TYR A 1 85 ? -5.446 4.884 21.566 1.00 88.44 85 TYR A C 1
ATOM 719 O O . TYR A 1 85 ? -5.046 5.054 20.414 1.00 88.44 85 TYR A O 1
ATOM 727 N N . ASP A 1 86 ? -4.701 5.235 22.618 1.00 90.12 86 ASP A N 1
ATOM 728 C CA . ASP A 1 86 ? -3.387 5.879 22.492 1.00 90.12 86 ASP A CA 1
ATOM 729 C C . ASP A 1 86 ? -2.338 4.924 21.917 1.00 90.12 86 ASP A C 1
ATOM 731 O O . ASP A 1 86 ? -1.431 5.337 21.190 1.00 90.12 86 ASP A O 1
ATOM 735 N N . ILE A 1 87 ? -2.455 3.632 22.240 1.00 92.31 87 ILE A N 1
ATOM 736 C CA . ILE A 1 87 ? -1.602 2.589 21.666 1.00 92.31 87 ILE A CA 1
ATOM 737 C C . ILE A 1 87 ? -1.863 2.493 20.160 1.00 92.31 87 ILE A C 1
ATOM 739 O O . ILE A 1 87 ? -0.914 2.568 19.381 1.00 92.31 87 ILE A O 1
ATOM 743 N N . ALA A 1 88 ? -3.131 2.403 19.750 1.00 91.88 88 ALA A N 1
ATOM 744 C CA . ALA A 1 88 ? -3.519 2.344 18.343 1.00 91.88 88 ALA A CA 1
ATOM 745 C C . ALA A 1 88 ? -3.051 3.582 17.562 1.00 91.88 88 ALA A C 1
ATOM 747 O O . ALA A 1 88 ? -2.508 3.462 16.463 1.00 91.88 88 ALA A O 1
ATOM 748 N N . LYS A 1 89 ? -3.183 4.775 18.155 1.00 92.62 89 LYS A N 1
ATOM 749 C CA . LYS A 1 89 ? -2.700 6.026 17.561 1.00 92.62 89 LYS A CA 1
ATOM 750 C C . LYS A 1 89 ? -1.184 6.013 17.343 1.00 92.62 89 LYS A C 1
ATOM 752 O O . LYS A 1 89 ? -0.731 6.357 16.256 1.00 92.62 89 LYS A O 1
ATOM 757 N N . ARG A 1 90 ? -0.403 5.562 18.331 1.00 93.50 90 ARG A N 1
ATOM 758 C CA . ARG A 1 90 ? 1.060 5.475 18.196 1.00 93.50 90 ARG A CA 1
ATOM 759 C C . ARG A 1 90 ? 1.475 4.493 17.098 1.00 93.50 90 ARG A C 1
ATOM 761 O O . ARG A 1 90 ? 2.358 4.813 16.312 1.00 93.50 90 ARG A O 1
ATOM 768 N N . LEU A 1 91 ? 0.834 3.326 17.021 1.00 93.75 91 LEU A N 1
ATOM 769 C CA . LEU A 1 91 ? 1.099 2.345 15.959 1.00 93.75 91 LEU A CA 1
ATOM 770 C C . LEU A 1 91 ? 0.806 2.935 14.573 1.00 93.75 91 LEU A C 1
ATOM 772 O O . LEU A 1 91 ? 1.599 2.783 13.646 1.00 93.75 91 LEU A O 1
ATOM 776 N N . TYR A 1 92 ? -0.294 3.682 14.447 1.00 93.31 92 TYR A N 1
ATOM 777 C CA . TYR A 1 92 ? -0.633 4.394 13.218 1.00 93.31 92 TYR A CA 1
ATOM 778 C C . TYR A 1 92 ? 0.427 5.438 12.836 1.00 93.31 92 TYR A C 1
ATOM 780 O O . TYR A 1 92 ? 0.796 5.540 11.667 1.00 93.31 92 TYR A O 1
ATOM 788 N N . GLU A 1 93 ? 0.930 6.214 13.798 1.00 91.88 93 GLU A N 1
ATOM 789 C CA . GLU A 1 93 ? 2.000 7.200 13.575 1.00 91.88 93 GLU A CA 1
ATOM 790 C C . GLU A 1 93 ? 3.314 6.531 13.148 1.00 91.88 93 GLU A C 1
ATOM 792 O O . GLU A 1 93 ? 4.024 7.058 12.296 1.00 91.88 93 GLU A O 1
ATOM 797 N N . GLN A 1 94 ? 3.589 5.332 13.665 1.00 91.69 94 GLN A N 1
ATOM 798 C CA . GLN A 1 94 ? 4.739 4.501 13.295 1.00 91.69 94 GLN A CA 1
ATOM 799 C C . GLN A 1 94 ? 4.583 3.795 11.936 1.00 91.69 94 GLN A C 1
ATOM 801 O O . GLN A 1 94 ? 5.508 3.120 11.491 1.00 91.69 94 GLN A O 1
ATOM 806 N N . GLY A 1 95 ? 3.433 3.928 11.265 1.00 90.00 95 GLY A N 1
ATOM 807 C CA . GLY A 1 95 ? 3.152 3.262 9.989 1.00 90.00 95 GLY A CA 1
ATOM 808 C C . GLY A 1 95 ? 2.751 1.788 10.119 1.00 90.00 95 GLY A C 1
ATOM 809 O O . GLY A 1 95 ? 2.596 1.109 9.107 1.00 90.00 95 GLY A O 1
ATOM 810 N N . GLN A 1 96 ? 2.530 1.288 11.340 1.00 93.25 96 GLN A N 1
ATOM 811 C CA . GLN A 1 96 ? 2.019 -0.061 11.607 1.00 93.25 96 GLN A CA 1
ATOM 812 C C . GLN A 1 96 ? 0.489 -0.078 11.468 1.00 93.25 96 GLN A C 1
ATOM 814 O O . GLN A 1 96 ? -0.253 -0.215 12.442 1.00 93.25 96 GLN A O 1
ATOM 819 N N . LEU A 1 97 ? 0.011 0.127 10.237 1.00 93.50 97 LEU A N 1
ATOM 820 C CA . LEU A 1 97 ? -1.408 0.344 9.940 1.00 93.50 97 LEU A CA 1
ATOM 821 C C . LEU A 1 97 ? -2.290 -0.859 10.295 1.00 93.50 97 LEU A C 1
ATOM 823 O O . LEU A 1 97 ? -3.361 -0.675 10.867 1.00 93.50 97 LEU A O 1
ATOM 827 N N . GLU A 1 98 ? -1.841 -2.081 10.007 1.00 94.25 98 GLU A N 1
ATOM 828 C CA . GLU A 1 98 ? -2.613 -3.298 10.302 1.00 94.25 98 GLU A CA 1
ATOM 829 C C . GLU A 1 98 ? -2.799 -3.514 11.809 1.00 94.25 98 GLU A C 1
ATOM 831 O O . GLU A 1 98 ? -3.915 -3.761 12.275 1.00 94.25 98 GLU A O 1
ATOM 836 N N . ASP A 1 99 ? -1.728 -3.334 12.586 1.00 94.31 99 ASP A N 1
ATOM 837 C CA . ASP A 1 99 ? -1.781 -3.452 14.044 1.00 94.31 99 ASP A CA 1
ATOM 838 C C . ASP A 1 99 ? -2.656 -2.348 14.651 1.00 94.31 99 ASP A C 1
ATOM 840 O O . ASP A 1 99 ? -3.498 -2.616 15.510 1.00 94.31 99 ASP A O 1
ATOM 844 N N . ALA A 1 100 ? -2.522 -1.110 14.162 1.00 94.06 100 ALA A N 1
ATOM 845 C CA . ALA A 1 100 ? -3.368 0.002 14.580 1.00 94.06 100 ALA A CA 1
ATOM 846 C C . ALA A 1 100 ? -4.853 -0.274 14.295 1.00 94.06 100 ALA A C 1
ATOM 848 O O . ALA A 1 100 ? -5.689 -0.122 15.189 1.00 94.06 100 ALA A O 1
ATOM 849 N N . LYS A 1 101 ? -5.184 -0.730 13.078 1.00 96.62 101 LYS A N 1
ATOM 850 C CA . LYS A 1 101 ? -6.548 -1.100 12.672 1.00 96.62 101 LYS A CA 1
ATOM 851 C C . LYS A 1 101 ? -7.126 -2.169 13.593 1.00 96.62 101 LYS A C 1
ATOM 853 O O . LYS A 1 101 ? -8.247 -2.012 14.068 1.00 96.62 101 LYS A O 1
ATOM 858 N N . LYS A 1 102 ? -6.361 -3.227 13.880 1.00 95.44 102 LYS A N 1
ATOM 859 C CA . LYS A 1 102 ? -6.795 -4.325 14.755 1.00 95.44 102 LYS A CA 1
ATOM 860 C C . LYS A 1 102 ? -7.166 -3.826 16.151 1.00 95.44 102 LYS A C 1
ATOM 862 O O . LYS A 1 102 ? -8.197 -4.224 16.687 1.00 95.44 102 LYS A O 1
ATOM 867 N N . ILE A 1 103 ? -6.366 -2.925 16.725 1.00 93.31 103 ILE A N 1
ATOM 868 C CA . ILE A 1 103 ? -6.680 -2.348 18.036 1.00 93.31 103 ILE A CA 1
ATOM 869 C C . ILE A 1 103 ? -7.923 -1.454 17.954 1.00 93.31 103 ILE A C 1
ATOM 871 O O . ILE A 1 103 ? -8.799 -1.580 18.807 1.00 93.31 103 ILE A O 1
ATOM 875 N N . PHE A 1 104 ? -8.070 -0.614 16.924 1.00 94.44 104 PHE A N 1
ATOM 876 C CA . PHE A 1 104 ? -9.286 0.193 16.758 1.00 94.44 104 PHE A CA 1
ATOM 877 C C . PHE A 1 104 ? -10.555 -0.659 16.610 1.00 94.44 104 PHE A C 1
ATOM 879 O O . PHE A 1 104 ? -11.570 -0.336 17.224 1.00 94.44 104 PHE A O 1
ATOM 886 N N . LEU A 1 105 ? -10.498 -1.779 15.885 1.00 94.12 105 LEU A N 1
ATOM 887 C CA . LEU A 1 105 ? -11.616 -2.726 15.808 1.00 94.12 105 LEU A CA 1
ATOM 888 C C . LEU A 1 105 ? -11.937 -3.340 17.177 1.00 94.12 105 LEU A C 1
ATOM 890 O O . LEU A 1 105 ? -13.094 -3.336 17.585 1.00 94.12 105 LEU A O 1
ATOM 894 N N . SER A 1 106 ? -10.919 -3.749 17.943 1.00 92.25 106 SER A N 1
ATOM 895 C CA . SER A 1 106 ? -11.130 -4.287 19.296 1.00 92.25 106 SER A CA 1
ATOM 896 C C . SER A 1 106 ? -11.781 -3.275 20.251 1.00 92.25 106 SER A C 1
ATOM 898 O O . SER A 1 106 ? -12.601 -3.646 21.087 1.00 92.25 106 SER A O 1
ATOM 900 N N . ILE A 1 107 ? -11.469 -1.982 20.100 1.00 91.00 107 ILE A N 1
ATOM 901 C CA . ILE A 1 107 ? -12.104 -0.902 20.870 1.00 91.00 107 ILE A CA 1
ATOM 902 C C . ILE A 1 107 ? -13.564 -0.732 20.435 1.00 91.00 107 ILE A C 1
ATOM 904 O O . ILE A 1 107 ? -14.443 -0.566 21.279 1.00 91.00 107 ILE A O 1
ATOM 908 N N . ALA A 1 108 ? -13.838 -0.789 19.129 1.00 90.12 108 ALA A N 1
ATOM 909 C CA . ALA A 1 108 ? -15.193 -0.678 18.597 1.00 90.12 108 ALA A CA 1
ATOM 910 C C . ALA A 1 108 ? -16.114 -1.816 19.074 1.00 90.12 108 ALA A C 1
ATOM 912 O O . ALA A 1 108 ? -17.306 -1.587 19.289 1.00 90.12 108 ALA A O 1
ATOM 913 N N . GLU A 1 109 ? -15.559 -3.011 19.275 1.00 89.19 109 GLU A N 1
ATOM 914 C CA . GLU A 1 109 ? -16.282 -4.194 19.750 1.00 89.19 109 GLU A CA 1
ATOM 915 C C . GLU A 1 109 ? -16.439 -4.232 21.280 1.00 89.19 109 GLU A C 1
ATOM 917 O O . GLU A 1 109 ? -17.485 -4.652 21.772 1.00 89.19 109 GLU A O 1
ATOM 922 N N . GLY A 1 110 ? -15.425 -3.790 22.037 1.00 79.44 110 GLY A N 1
ATOM 923 C CA . GLY A 1 110 ? -15.345 -4.006 23.488 1.00 79.44 110 GLY A CA 1
ATOM 924 C C . GLY A 1 110 ? -15.648 -2.807 24.397 1.00 79.44 110 GLY A C 1
ATOM 925 O O . GLY A 1 110 ? -15.824 -3.007 25.598 1.00 79.44 110 GLY A O 1
ATOM 926 N N . ASP A 1 111 ? -15.691 -1.570 23.889 1.00 76.44 111 ASP A N 1
ATOM 927 C CA . ASP A 1 111 ? -15.888 -0.378 24.733 1.00 76.44 111 ASP A CA 1
ATOM 928 C C . ASP A 1 111 ? -17.380 -0.095 25.007 1.00 76.44 111 ASP A C 1
ATOM 930 O O . ASP A 1 111 ? -18.228 -0.123 24.112 1.00 76.44 111 ASP A O 1
ATOM 934 N N . SER A 1 112 ? -17.727 0.229 26.252 1.00 70.62 112 SER A N 1
ATOM 935 C CA . SER A 1 112 ? -19.100 0.566 26.648 1.00 70.62 112 SER A CA 1
ATOM 936 C C . SER A 1 112 ? -19.546 1.924 26.092 1.00 70.62 112 SER A C 1
ATOM 938 O O . S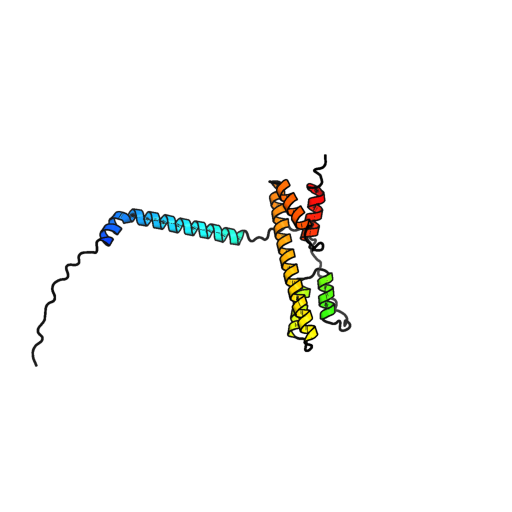ER A 1 112 ? -20.730 2.134 25.796 1.00 70.62 112 SER A O 1
ATOM 940 N N . THR A 1 113 ? -18.604 2.841 25.859 1.00 86.94 113 THR A N 1
ATOM 941 C CA . THR A 1 113 ? -18.904 4.215 25.453 1.00 86.94 113 THR A CA 1
ATOM 942 C C . THR A 1 113 ? -19.244 4.287 23.964 1.00 86.94 113 THR A C 1
ATOM 944 O O . THR A 1 113 ? -18.400 4.057 23.097 1.00 86.94 113 THR A O 1
ATOM 947 N N . ARG A 1 114 ? -20.488 4.665 23.631 1.00 86.06 114 ARG A N 1
ATOM 948 C CA . ARG A 1 114 ? -20.965 4.775 22.235 1.00 86.06 114 ARG A CA 1
ATOM 949 C C . ARG A 1 114 ? -20.082 5.685 21.371 1.00 86.06 114 ARG A C 1
ATOM 951 O O . ARG A 1 114 ? -19.804 5.345 20.224 1.00 86.06 114 ARG A O 1
ATOM 958 N N . ASN A 1 115 ? -19.634 6.816 21.919 1.00 89.12 115 ASN A N 1
ATOM 959 C CA . ASN A 1 115 ? -18.777 7.759 21.195 1.00 89.12 115 ASN A CA 1
ATOM 960 C C . ASN A 1 115 ? -17.412 7.145 20.865 1.00 89.12 115 ASN A C 1
ATOM 962 O O . ASN A 1 115 ? -16.971 7.239 19.723 1.00 89.12 115 ASN A O 1
ATOM 966 N N . THR A 1 116 ? -16.778 6.460 21.821 1.00 86.75 116 THR A N 1
ATOM 967 C CA . THR A 1 116 ? -15.485 5.799 21.598 1.00 86.75 116 THR A CA 1
ATOM 968 C C . THR A 1 116 ? -15.594 4.690 20.560 1.00 86.75 116 THR A C 1
ATOM 970 O O . THR A 1 116 ? -14.766 4.629 19.654 1.00 86.75 116 THR A O 1
ATOM 973 N N . ARG A 1 117 ? -16.662 3.879 20.611 1.00 89.19 117 ARG A N 1
ATOM 974 C CA . ARG A 1 117 ? -16.922 2.852 19.592 1.00 89.19 117 ARG A CA 1
ATOM 975 C C . ARG A 1 117 ? -17.058 3.439 18.193 1.00 89.19 117 ARG A C 1
ATOM 977 O O . ARG A 1 117 ? -16.451 2.932 17.252 1.00 89.19 117 ARG A O 1
ATOM 984 N N . ARG A 1 118 ? -17.824 4.526 18.058 1.00 91.44 118 ARG A N 1
ATOM 985 C CA . ARG A 1 118 ? -18.013 5.212 16.775 1.00 91.44 118 ARG A CA 1
ATOM 986 C C . ARG A 1 118 ? -16.690 5.749 16.230 1.00 91.44 118 ARG A C 1
ATOM 988 O O . ARG A 1 118 ? -16.344 5.426 15.100 1.00 91.44 118 ARG A O 1
ATOM 995 N N . MET A 1 119 ? -15.937 6.497 17.039 1.00 92.44 119 MET A N 1
ATOM 996 C CA . MET A 1 119 ? -14.639 7.044 16.626 1.00 92.44 119 MET A CA 1
ATOM 997 C C . MET A 1 119 ? -13.651 5.939 16.241 1.00 92.44 119 MET A C 1
ATOM 999 O O . MET A 1 119 ? -12.954 6.057 15.239 1.00 92.44 119 MET A O 1
ATOM 1003 N N . ALA A 1 120 ? -13.602 4.846 17.006 1.00 92.19 120 ALA A N 1
ATOM 1004 C CA . ALA A 1 120 ? -12.719 3.723 16.719 1.00 92.19 120 ALA A CA 1
ATOM 1005 C C . ALA A 1 120 ? -13.112 2.991 15.423 1.00 92.19 120 ALA A C 1
ATOM 1007 O O . ALA A 1 120 ? -12.242 2.674 14.614 1.00 92.19 120 ALA A O 1
ATOM 1008 N N . SER A 1 121 ? -14.409 2.787 15.174 1.00 93.75 121 SER A N 1
ATOM 1009 C CA . SER A 1 121 ? -14.900 2.192 13.926 1.00 93.75 121 SER A CA 1
ATOM 1010 C C . SER A 1 121 ? -14.622 3.075 12.707 1.00 93.75 121 SER A C 1
ATOM 1012 O O . SER A 1 121 ? -14.134 2.572 11.693 1.00 93.75 121 SER A O 1
ATOM 1014 N N . GLU A 1 122 ? -14.887 4.381 12.807 1.00 95.56 122 GLU A N 1
ATOM 1015 C CA . GLU A 1 122 ? -14.563 5.353 11.756 1.00 95.56 122 GLU A CA 1
ATOM 1016 C C . GLU A 1 122 ? -13.055 5.332 11.472 1.00 95.56 122 GLU A C 1
ATOM 1018 O O . GLU A 1 122 ? -12.635 5.199 10.322 1.00 95.56 122 GLU A O 1
ATOM 1023 N N . ARG A 1 123 ? -12.227 5.314 12.523 1.00 95.00 123 ARG A N 1
ATOM 1024 C CA . ARG A 1 123 ? -10.773 5.275 12.373 1.00 95.00 123 ARG A CA 1
ATOM 1025 C C . ARG A 1 123 ? -10.263 3.981 11.745 1.00 95.00 123 ARG A C 1
ATOM 1027 O O . ARG A 1 123 ? -9.361 4.027 10.911 1.00 95.00 123 ARG A O 1
ATOM 1034 N N . ALA A 1 124 ? -10.828 2.833 12.111 1.00 95.00 124 ALA A N 1
ATOM 1035 C CA . ALA A 1 124 ? -10.482 1.553 11.499 1.00 95.00 124 ALA A CA 1
ATOM 1036 C C . ALA A 1 124 ? -10.804 1.538 9.996 1.00 95.00 124 ALA A C 1
ATOM 1038 O O . ALA A 1 124 ? -10.010 1.029 9.203 1.00 95.00 124 ALA A O 1
ATOM 1039 N N . LYS A 1 125 ? -11.930 2.144 9.595 1.00 96.44 125 LYS A N 1
ATOM 1040 C CA . LYS A 1 125 ? -12.315 2.292 8.186 1.00 96.44 125 LYS A CA 1
ATOM 1041 C C . LYS A 1 125 ? -11.336 3.183 7.419 1.00 96.44 125 LYS A C 1
ATOM 1043 O O . LYS A 1 125 ? -10.906 2.808 6.331 1.00 96.44 125 LYS A O 1
ATOM 1048 N N . ASP A 1 126 ? -10.944 4.320 7.989 1.00 95.44 126 ASP A N 1
ATOM 1049 C CA . ASP A 1 126 ? -9.957 5.212 7.369 1.00 95.44 126 ASP A CA 1
ATOM 1050 C C . ASP A 1 126 ? -8.614 4.509 7.149 1.00 95.44 126 ASP A C 1
ATOM 1052 O O . ASP A 1 126 ? -8.021 4.608 6.074 1.00 95.44 126 ASP A O 1
ATOM 1056 N N . ILE A 1 127 ? -8.154 3.757 8.153 1.00 95.88 127 ILE A N 1
ATOM 1057 C CA . ILE A 1 127 ? -6.906 2.995 8.065 1.00 95.88 127 ILE A CA 1
ATOM 1058 C C . ILE A 1 127 ? -7.016 1.888 7.015 1.00 95.88 127 ILE A C 1
ATOM 1060 O O . ILE A 1 127 ? -6.070 1.673 6.264 1.00 95.88 127 ILE A O 1
ATOM 1064 N N . GLN A 1 128 ? -8.162 1.212 6.913 1.00 96.50 128 GLN A N 1
ATOM 1065 C CA . GLN A 1 128 ? -8.393 0.210 5.872 1.00 96.50 128 GLN A CA 1
ATOM 1066 C C . GLN A 1 128 ? -8.276 0.812 4.465 1.00 96.50 128 GLN A C 1
ATOM 1068 O O . GLN A 1 128 ? -7.653 0.208 3.592 1.00 96.50 128 GLN A O 1
ATOM 1073 N N . ASN A 1 129 ? -8.837 2.004 4.253 1.00 95.69 129 ASN A N 1
ATOM 1074 C CA . ASN A 1 129 ? -8.710 2.713 2.981 1.00 95.69 129 ASN A CA 1
ATOM 1075 C C . ASN A 1 129 ? -7.250 3.100 2.704 1.00 95.69 129 ASN A C 1
ATOM 1077 O O . ASN A 1 129 ? -6.769 2.923 1.589 1.00 95.69 129 ASN A O 1
ATOM 1081 N N . GLU A 1 130 ? -6.515 3.567 3.717 1.00 95.38 130 GLU A N 1
ATOM 1082 C CA . GLU A 1 130 ? -5.089 3.871 3.566 1.00 95.38 130 GLU A CA 1
ATOM 1083 C C . GLU A 1 130 ? -4.257 2.621 3.225 1.00 95.38 130 GLU A C 1
ATOM 1085 O O . GLU A 1 130 ? -3.390 2.685 2.358 1.00 95.38 130 GLU A O 1
ATOM 1090 N N . ILE A 1 131 ? -4.541 1.469 3.839 1.00 95.31 131 ILE A N 1
ATOM 1091 C CA . ILE A 1 131 ? -3.881 0.195 3.510 1.00 95.31 131 ILE A CA 1
ATOM 1092 C C . ILE A 1 131 ? -4.120 -0.186 2.044 1.00 95.31 131 ILE A C 1
ATOM 1094 O O . ILE A 1 131 ? -3.192 -0.618 1.357 1.00 95.31 131 ILE A O 1
ATOM 1098 N N . LEU A 1 132 ? -5.352 -0.027 1.550 1.00 96.00 132 LEU A N 1
ATOM 1099 C CA . LEU A 1 132 ? -5.686 -0.315 0.155 1.00 96.00 132 LEU A CA 1
ATOM 1100 C C . LEU A 1 132 ? -4.852 0.546 -0.805 1.00 96.00 132 LEU A C 1
ATOM 1102 O O . LEU A 1 132 ? -4.260 0.024 -1.748 1.00 96.00 132 LEU A O 1
ATOM 1106 N N . GLU A 1 133 ? -4.737 1.837 -0.509 1.00 95.12 133 GLU A N 1
ATOM 1107 C CA . GLU A 1 133 ? -3.931 2.795 -1.271 1.00 95.12 133 GLU A CA 1
ATOM 1108 C C . GLU A 1 133 ? -2.435 2.454 -1.223 1.00 95.12 133 GLU A C 1
ATOM 1110 O O . GLU A 1 133 ? -1.746 2.484 -2.244 1.00 95.12 133 GLU A O 1
ATOM 1115 N N . TRP A 1 134 ? -1.920 2.039 -0.060 1.00 94.88 134 TRP A N 1
ATOM 1116 C CA . TRP A 1 134 ? -0.539 1.563 0.070 1.00 94.88 134 TRP A CA 1
ATOM 1117 C C . TRP A 1 134 ? -0.277 0.324 -0.790 1.00 94.88 134 TRP A C 1
ATOM 1119 O O . TRP A 1 134 ? 0.765 0.234 -1.444 1.00 94.88 134 TRP A O 1
ATOM 1129 N N . ASN A 1 135 ? -1.225 -0.611 -0.835 1.00 95.62 135 ASN A N 1
ATOM 1130 C CA . ASN A 1 135 ? -1.128 -1.803 -1.673 1.00 95.62 135 ASN A CA 1
ATOM 1131 C C . ASN A 1 135 ? -1.200 -1.468 -3.167 1.00 95.62 135 ASN A C 1
ATOM 1133 O O . ASN A 1 135 ? -0.457 -2.050 -3.961 1.00 95.62 135 ASN A O 1
ATOM 1137 N N . GLN A 1 136 ? -2.035 -0.504 -3.555 1.00 96.00 136 GLN A N 1
ATOM 1138 C CA . GLN A 1 136 ? -2.107 -0.025 -4.931 1.00 96.00 136 GLN A CA 1
ATOM 1139 C C . GLN A 1 136 ? -0.795 0.637 -5.367 1.00 96.00 136 GLN A C 1
ATOM 1141 O O . GLN A 1 136 ? -0.240 0.258 -6.399 1.00 96.00 136 GLN A O 1
ATOM 1146 N N . MET A 1 137 ? -0.241 1.543 -4.555 1.00 95.56 137 MET A N 1
ATOM 1147 C CA . MET A 1 137 ? 1.067 2.151 -4.826 1.00 95.56 137 MET A CA 1
ATOM 1148 C C . MET A 1 137 ? 2.179 1.104 -4.892 1.00 95.56 137 MET A C 1
ATOM 1150 O O . MET A 1 137 ? 3.079 1.205 -5.723 1.00 95.56 137 MET A O 1
ATOM 1154 N N . LYS A 1 138 ? 2.124 0.071 -4.043 1.00 96.44 138 LYS A N 1
ATOM 1155 C CA . LYS A 1 138 ? 3.066 -1.050 -4.106 1.00 96.44 138 LYS A CA 1
ATOM 1156 C C . LYS A 1 138 ? 2.976 -1.776 -5.444 1.00 96.44 138 LYS A C 1
ATOM 1158 O O . LYS A 1 138 ? 4.013 -2.019 -6.052 1.00 96.44 138 LYS A O 1
ATOM 1163 N N . LYS A 1 139 ? 1.768 -2.090 -5.915 1.00 96.56 139 LYS A N 1
ATOM 1164 C CA . LYS A 1 139 ? 1.562 -2.728 -7.222 1.00 96.56 139 LYS A CA 1
ATOM 1165 C C . LYS A 1 139 ? 2.136 -1.871 -8.354 1.00 96.56 139 LYS A C 1
ATOM 1167 O O . LYS A 1 139 ? 2.916 -2.385 -9.147 1.00 96.56 139 LYS A O 1
ATOM 1172 N N . GLN A 1 140 ? 1.813 -0.578 -8.380 1.00 95.75 140 GLN A N 1
ATOM 1173 C CA . GLN A 1 140 ? 2.324 0.358 -9.388 1.00 95.75 140 GLN A CA 1
ATOM 1174 C C . GLN A 1 140 ? 3.851 0.466 -9.346 1.00 95.75 140 GLN A C 1
ATOM 1176 O O . GLN A 1 140 ? 4.510 0.420 -10.378 1.00 95.75 140 GLN A O 1
ATOM 1181 N N . TYR A 1 141 ? 4.441 0.559 -8.152 1.00 96.56 141 TYR A N 1
ATOM 1182 C CA . TYR A 1 141 ? 5.894 0.636 -8.009 1.00 96.56 141 TYR A CA 1
ATOM 1183 C C . TYR A 1 141 ? 6.583 -0.582 -8.633 1.00 96.56 141 TYR A C 1
ATOM 1185 O O . TYR A 1 141 ? 7.560 -0.430 -9.365 1.00 96.56 141 TYR A O 1
ATOM 1193 N N . LEU A 1 142 ? 6.050 -1.775 -8.362 1.00 96.19 142 LEU A N 1
ATOM 1194 C CA . LEU A 1 142 ? 6.574 -3.038 -8.875 1.00 96.19 142 LEU A CA 1
ATOM 1195 C C . LEU A 1 142 ? 6.394 -3.162 -10.393 1.00 96.19 142 LEU A C 1
ATOM 1197 O O . LE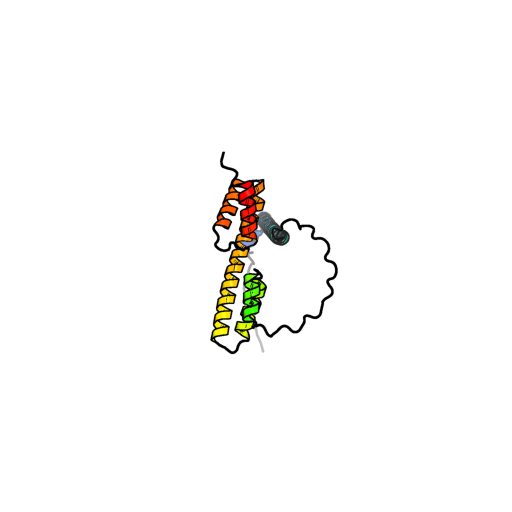U A 1 142 ? 7.297 -3.634 -11.077 1.00 96.19 142 LEU A O 1
ATOM 1201 N N . GLU A 1 143 ? 5.272 -2.684 -10.929 1.00 95.06 143 GLU A N 1
ATOM 1202 C CA . GLU A 1 143 ? 5.046 -2.590 -12.373 1.00 95.06 143 GLU A CA 1
ATOM 1203 C C . GLU A 1 143 ? 6.091 -1.691 -13.046 1.00 95.06 143 GLU A C 1
ATOM 1205 O O . GLU A 1 143 ? 6.748 -2.109 -14.001 1.00 95.06 143 GLU A O 1
ATOM 1210 N N . GLY A 1 144 ? 6.321 -0.494 -12.497 1.00 93.94 144 GLY A N 1
ATOM 1211 C CA . GLY A 1 144 ? 7.376 0.401 -12.970 1.00 93.94 144 GLY A CA 1
ATOM 1212 C C . GLY A 1 144 ? 8.762 -0.243 -12.885 1.00 93.94 144 GLY A C 1
ATOM 1213 O O . GLY A 1 144 ? 9.546 -0.143 -13.823 1.00 93.94 144 GLY A O 1
ATOM 1214 N N . TYR A 1 145 ? 9.048 -0.975 -11.806 1.00 93.81 145 TYR A N 1
ATOM 1215 C CA . TYR A 1 145 ? 10.321 -1.674 -11.627 1.00 93.81 145 TYR A CA 1
ATOM 1216 C C . TYR A 1 145 ? 10.579 -2.731 -12.709 1.00 93.81 145 TYR A C 1
ATOM 1218 O O . TYR A 1 145 ? 11.667 -2.764 -13.278 1.00 93.81 145 TYR A O 1
ATOM 1226 N N . VAL A 1 146 ? 9.580 -3.554 -13.050 1.00 95.00 146 VAL A N 1
ATOM 1227 C CA . VAL A 1 146 ? 9.702 -4.530 -14.151 1.00 95.00 146 VAL A CA 1
ATOM 1228 C C . VAL A 1 146 ? 9.898 -3.836 -15.487 1.00 95.00 146 VAL A C 1
ATOM 1230 O O . VAL A 1 146 ? 10.746 -4.239 -16.282 1.00 95.00 146 VAL A O 1
ATOM 1233 N N . LEU A 1 147 ? 9.112 -2.791 -15.742 1.00 92.94 147 LEU A N 1
ATOM 1234 C CA . LEU A 1 147 ? 9.162 -2.076 -17.009 1.00 92.94 147 LEU A CA 1
ATOM 1235 C C . LEU A 1 147 ? 10.470 -1.317 -17.196 1.00 92.94 147 LEU A C 1
ATOM 1237 O O . LEU A 1 147 ? 10.849 -1.085 -18.336 1.00 92.94 147 LEU A O 1
ATOM 1241 N N . PHE A 1 148 ? 11.180 -0.962 -16.126 1.00 92.69 148 PHE A N 1
ATOM 1242 C CA . PHE A 1 148 ? 12.355 -0.099 -16.198 1.00 92.69 148 PHE A CA 1
ATOM 1243 C C . PHE A 1 148 ? 13.442 -0.612 -17.153 1.00 92.69 148 PHE A C 1
ATOM 1245 O O . PHE A 1 148 ? 14.026 0.177 -17.892 1.00 92.69 148 PHE A O 1
ATOM 1252 N N . HIS A 1 149 ? 13.676 -1.927 -17.197 1.00 88.62 149 HIS A N 1
ATOM 1253 C CA . HIS A 1 149 ? 14.715 -2.513 -18.049 1.00 88.62 149 HIS A CA 1
ATOM 1254 C C . HIS A 1 149 ? 14.384 -2.478 -19.544 1.00 88.62 149 HIS A C 1
ATOM 1256 O O . HIS A 1 149 ? 15.290 -2.385 -20.367 1.00 88.62 149 HIS A O 1
ATOM 1262 N N . SER A 1 150 ? 13.102 -2.567 -19.904 1.00 93.56 150 SER A N 1
ATOM 1263 C CA . SER A 1 150 ? 12.662 -2.643 -21.305 1.00 93.56 150 SER A CA 1
ATOM 1264 C C . SER A 1 150 ? 12.061 -1.331 -21.816 1.00 93.56 150 SER A C 1
ATOM 1266 O O . SER A 1 150 ? 12.140 -1.036 -23.003 1.00 93.56 150 SER A O 1
ATOM 1268 N N . TYR A 1 151 ? 11.456 -0.545 -20.926 1.00 93.62 151 TYR A N 1
ATOM 1269 C CA . TYR A 1 151 ? 10.677 0.659 -21.210 1.00 93.62 151 TYR A CA 1
ATOM 1270 C C . TYR A 1 151 ? 10.860 1.706 -20.090 1.00 93.62 151 TYR A C 1
ATOM 1272 O O . TYR A 1 151 ? 9.919 1.984 -19.335 1.00 93.62 151 TYR A O 1
ATOM 1280 N N . PRO A 1 152 ? 12.048 2.327 -19.971 1.00 92.19 152 PRO A N 1
ATOM 1281 C CA . PRO A 1 152 ? 12.369 3.236 -18.869 1.00 92.19 152 PRO A CA 1
ATOM 1282 C C . PRO A 1 152 ? 11.453 4.467 -18.810 1.00 92.19 152 PRO A C 1
ATOM 1284 O O . PRO A 1 152 ? 11.090 4.906 -17.726 1.00 92.19 152 PRO A O 1
ATOM 1287 N N . GLU A 1 153 ? 11.001 4.991 -19.952 1.00 92.94 153 GLU A N 1
ATOM 1288 C CA . GLU A 1 153 ? 10.070 6.131 -19.986 1.00 92.94 153 GLU A CA 1
ATOM 1289 C C . GLU A 1 153 ? 8.708 5.791 -19.370 1.00 92.94 153 GLU A C 1
ATOM 1291 O O . GLU A 1 153 ? 8.164 6.573 -18.592 1.00 92.94 153 GLU A O 1
ATOM 1296 N N . LYS A 1 154 ? 8.182 4.591 -19.657 1.00 94.44 154 LYS A N 1
ATOM 1297 C CA . LYS A 1 154 ? 6.927 4.110 -19.061 1.00 94.44 154 LYS A CA 1
ATOM 1298 C C . LYS A 1 154 ? 7.086 3.886 -17.560 1.00 94.44 154 LYS A C 1
ATOM 1300 O O . LYS A 1 154 ? 6.206 4.263 -16.793 1.00 94.44 154 LYS A O 1
ATOM 1305 N N . ALA A 1 155 ? 8.215 3.317 -17.140 1.00 94.25 155 ALA A N 1
ATOM 1306 C CA . ALA A 1 155 ? 8.533 3.152 -15.725 1.00 94.25 155 ALA A CA 1
ATOM 1307 C C . ALA A 1 155 ? 8.588 4.501 -14.988 1.00 94.25 155 ALA A C 1
ATOM 1309 O O . ALA A 1 155 ? 8.006 4.636 -13.912 1.00 94.25 155 ALA A O 1
ATOM 1310 N N . CYS A 1 156 ? 9.211 5.514 -15.596 1.00 94.88 156 CYS A N 1
ATOM 1311 C CA . CYS A 1 156 ? 9.260 6.867 -15.050 1.00 94.88 156 CYS A CA 1
ATOM 1312 C C . CYS A 1 156 ? 7.872 7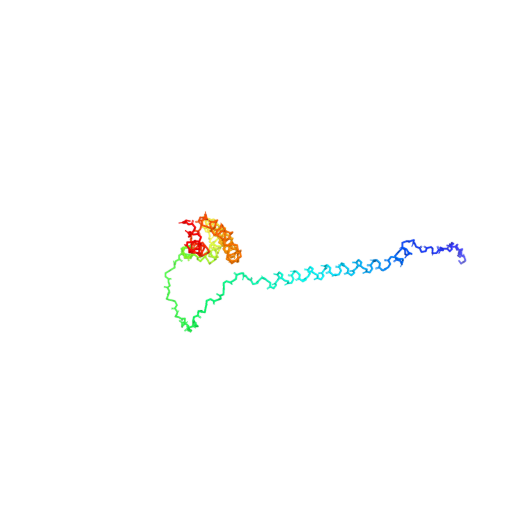.498 -14.911 1.00 94.88 156 CYS A C 1
ATOM 1314 O O . CYS A 1 156 ? 7.582 8.047 -13.852 1.00 94.88 156 CYS A O 1
ATOM 1316 N N . ALA A 1 157 ? 6.999 7.363 -15.915 1.00 95.62 157 ALA A N 1
ATOM 1317 C CA . ALA A 1 157 ? 5.624 7.864 -15.840 1.00 95.62 157 ALA A CA 1
ATOM 1318 C C . ALA A 1 157 ? 4.817 7.194 -14.709 1.00 95.62 157 ALA A C 1
ATOM 1320 O O . ALA A 1 157 ? 4.082 7.859 -13.980 1.00 95.62 157 ALA A O 1
ATOM 1321 N N . ILE A 1 158 ? 4.991 5.882 -14.508 1.00 95.38 158 ILE A N 1
ATOM 1322 C CA . ILE A 1 158 ? 4.347 5.155 -13.404 1.00 95.38 158 ILE A CA 1
ATOM 1323 C C . ILE A 1 158 ? 4.851 5.664 -12.051 1.00 95.38 158 ILE A C 1
ATOM 1325 O O . ILE A 1 158 ? 4.058 5.905 -11.140 1.00 95.38 158 ILE A O 1
ATOM 1329 N N . TRP A 1 159 ? 6.163 5.845 -11.893 1.00 96.00 159 TRP A N 1
ATOM 1330 C CA . TRP A 1 159 ? 6.711 6.378 -10.648 1.00 96.00 159 TRP A CA 1
ATOM 1331 C C . TRP A 1 159 ? 6.288 7.827 -10.404 1.00 96.00 159 TRP A C 1
ATOM 1333 O O . TRP A 1 159 ? 5.960 8.155 -9.269 1.00 96.00 159 TRP A O 1
ATOM 1343 N N . GLU A 1 160 ? 6.206 8.666 -11.437 1.00 95.38 160 GLU A N 1
ATOM 1344 C CA . GLU A 1 160 ? 5.663 10.025 -11.335 1.00 95.38 160 GLU A CA 1
ATOM 1345 C C . GLU A 1 160 ? 4.216 10.018 -10.825 1.00 95.38 160 GLU A C 1
ATOM 1347 O O . GLU A 1 160 ? 3.880 10.771 -9.911 1.00 95.38 160 GLU A O 1
ATOM 1352 N N . GLN A 1 161 ? 3.380 9.106 -11.330 1.00 95.75 161 GLN A N 1
ATOM 1353 C CA . GLN A 1 161 ? 2.005 8.946 -10.857 1.00 95.75 161 GLN A CA 1
ATOM 1354 C C . GLN A 1 161 ? 1.943 8.592 -9.362 1.00 95.75 161 GLN A C 1
ATOM 1356 O O . GLN A 1 161 ? 1.111 9.132 -8.631 1.00 95.75 161 GLN A O 1
ATOM 1361 N N . ILE A 1 162 ? 2.839 7.726 -8.875 1.00 95.88 162 ILE A N 1
ATOM 1362 C CA . ILE A 1 162 ? 2.930 7.398 -7.441 1.00 95.88 162 ILE A CA 1
ATOM 1363 C C . ILE A 1 162 ? 3.284 8.646 -6.620 1.00 95.88 162 ILE A C 1
ATOM 1365 O O . ILE A 1 162 ? 2.759 8.827 -5.521 1.00 95.88 162 ILE A O 1
ATOM 1369 N N . LEU A 1 163 ? 4.135 9.532 -7.149 1.00 95.06 163 LEU A N 1
ATOM 1370 C CA . LEU A 1 163 ? 4.553 10.761 -6.467 1.00 95.06 163 LEU A CA 1
ATOM 1371 C C . LEU A 1 163 ? 3.453 11.821 -6.354 1.00 95.06 163 LEU A C 1
ATOM 1373 O O . LEU A 1 163 ? 3.568 12.714 -5.517 1.00 95.06 163 LEU A O 1
ATOM 1377 N N . GLN A 1 164 ? 2.375 11.699 -7.128 1.00 94.69 164 GLN A N 1
ATOM 1378 C CA . GLN A 1 164 ? 1.185 12.544 -6.996 1.00 94.69 164 GLN A CA 1
ATOM 1379 C C . GLN A 1 164 ? 0.251 12.086 -5.859 1.00 94.69 164 GLN A C 1
ATOM 1381 O O . GLN A 1 164 ? -0.714 12.780 -5.535 1.00 94.69 164 GLN A O 1
ATOM 1386 N N . ASN A 1 165 ? 0.510 10.934 -5.230 1.00 93.50 165 ASN A N 1
ATOM 1387 C CA . ASN A 1 165 ? -0.329 10.424 -4.148 1.00 93.50 165 ASN A CA 1
ATOM 1388 C C . ASN A 1 165 ? -0.119 11.209 -2.833 1.00 93.50 165 ASN A C 1
ATOM 1390 O O . ASN A 1 165 ? 0.994 11.598 -2.478 1.00 93.50 165 ASN A O 1
ATOM 1394 N N . LYS A 1 166 ? -1.197 11.390 -2.057 1.00 93.19 166 LYS A N 1
ATOM 1395 C CA . LYS A 1 166 ? -1.181 12.074 -0.750 1.00 93.19 166 LYS A CA 1
ATOM 1396 C C . LYS A 1 166 ? -0.414 11.319 0.349 1.00 93.19 166 LYS A C 1
ATOM 1398 O O . LYS A 1 166 ? 0.005 11.928 1.333 1.00 93.19 166 LYS A O 1
ATOM 1403 N N . TYR A 1 167 ? -0.237 10.002 0.225 1.00 91.88 167 TYR A N 1
ATOM 1404 C CA . TYR A 1 167 ? 0.377 9.151 1.250 1.00 91.88 167 TYR A CA 1
ATOM 1405 C C . TYR A 1 167 ? 1.906 9.085 1.125 1.00 91.88 167 TYR A C 1
ATOM 1407 O O . TYR A 1 167 ? 2.496 8.047 0.826 1.00 91.88 167 TYR A O 1
ATOM 1415 N N . THR A 1 168 ? 2.572 10.194 1.439 1.00 92.19 168 THR A N 1
ATOM 1416 C CA . THR A 1 168 ? 4.032 10.353 1.287 1.00 92.19 168 THR A CA 1
ATOM 1417 C C . THR A 1 168 ? 4.877 9.457 2.201 1.00 92.19 168 THR A C 1
ATOM 1419 O O . THR A 1 168 ? 6.052 9.210 1.930 1.00 92.19 168 THR A O 1
ATOM 1422 N N . ARG A 1 169 ? 4.287 8.951 3.289 1.00 91.44 169 ARG A N 1
ATOM 1423 C CA . ARG A 1 169 ? 4.937 8.045 4.249 1.00 91.44 169 ARG A CA 1
ATOM 1424 C C . ARG A 1 169 ? 4.940 6.576 3.819 1.00 91.44 169 ARG A C 1
ATOM 1426 O O . ARG A 1 169 ? 5.578 5.759 4.478 1.00 91.44 169 ARG A O 1
ATOM 1433 N N . ALA A 1 170 ? 4.209 6.223 2.760 1.00 93.25 170 ALA A N 1
ATOM 1434 C CA . ALA A 1 170 ? 4.139 4.844 2.303 1.00 93.25 170 ALA A CA 1
ATOM 1435 C C . ALA A 1 170 ? 5.528 4.364 1.827 1.00 93.25 170 ALA A C 1
ATOM 1437 O O . ALA A 1 170 ? 6.202 5.086 1.085 1.00 93.25 170 ALA A O 1
ATOM 1438 N N . PRO A 1 171 ? 5.966 3.137 2.168 1.00 93.94 171 PRO A N 1
ATOM 1439 C CA . PRO A 1 171 ? 7.277 2.633 1.754 1.00 93.94 171 PRO A CA 1
ATOM 1440 C C . PRO A 1 171 ? 7.493 2.673 0.235 1.00 93.94 171 PRO A C 1
ATOM 1442 O O . PRO A 1 171 ? 8.567 3.048 -0.233 1.00 93.94 171 PRO A O 1
ATOM 1445 N N . SER A 1 172 ? 6.462 2.336 -0.545 1.00 94.25 172 SER A N 1
ATOM 1446 C CA . SER A 1 172 ? 6.512 2.363 -2.011 1.00 94.25 172 SER A CA 1
ATOM 1447 C C . SER A 1 172 ? 6.624 3.776 -2.579 1.00 94.25 172 SER A C 1
ATOM 1449 O O . SER A 1 172 ? 7.314 3.954 -3.576 1.00 94.25 172 SER A O 1
ATOM 1451 N N . PHE A 1 173 ? 6.040 4.781 -1.920 1.00 96.38 173 PHE A N 1
ATOM 1452 C CA . PHE A 1 173 ? 6.223 6.186 -2.292 1.00 96.38 173 PHE A CA 1
ATOM 1453 C C . PHE A 1 173 ? 7.686 6.606 -2.123 1.00 96.38 173 PHE A C 1
ATOM 1455 O O . PHE A 1 173 ? 8.291 7.161 -3.038 1.00 96.38 173 PHE A O 1
ATOM 1462 N N . LEU A 1 174 ? 8.291 6.293 -0.971 1.00 96.06 174 LEU A N 1
ATOM 1463 C CA . LEU A 1 174 ? 9.689 6.636 -0.686 1.00 96.06 174 LEU A CA 1
ATOM 1464 C C . LEU A 1 174 ? 10.654 5.966 -1.671 1.00 96.06 174 LEU A C 1
ATOM 1466 O O . LEU A 1 174 ? 11.592 6.602 -2.155 1.00 96.06 174 LEU A O 1
ATOM 1470 N N . LYS A 1 175 ? 10.402 4.695 -2.003 1.00 95.81 175 LYS A N 1
ATOM 1471 C CA . LYS A 1 175 ? 11.169 3.968 -3.018 1.00 95.81 175 LYS A CA 1
ATOM 1472 C C . LYS A 1 175 ? 10.993 4.582 -4.404 1.00 95.81 175 LYS A C 1
ATOM 1474 O O . LYS A 1 175 ? 11.995 4.900 -5.041 1.00 95.81 175 LYS A O 1
ATOM 1479 N N . ALA A 1 176 ? 9.753 4.812 -4.841 1.00 95.00 176 ALA A N 1
ATOM 1480 C CA . ALA A 1 176 ? 9.461 5.449 -6.123 1.00 95.00 176 ALA A CA 1
ATOM 1481 C C . ALA A 1 176 ? 10.160 6.810 -6.238 1.00 95.00 176 ALA A C 1
ATOM 1483 O O . ALA A 1 176 ? 10.820 7.066 -7.237 1.00 95.00 176 ALA A O 1
ATOM 1484 N N . LYS A 1 177 ? 10.128 7.635 -5.181 1.00 96.12 177 LYS A N 1
ATOM 1485 C CA . LYS A 1 177 ? 10.822 8.931 -5.132 1.00 96.12 177 LYS A CA 1
ATOM 1486 C C . LYS A 1 177 ? 12.319 8.786 -5.367 1.00 96.12 177 LYS A C 1
ATOM 1488 O O . LYS A 1 177 ? 12.874 9.488 -6.207 1.00 96.12 177 LYS A O 1
ATOM 1493 N N . LYS A 1 178 ? 12.964 7.860 -4.653 1.00 95.12 178 LYS A N 1
ATOM 1494 C CA . LYS A 1 178 ? 14.399 7.599 -4.796 1.00 95.12 178 LYS A CA 1
ATOM 1495 C C . LYS A 1 178 ? 14.746 7.153 -6.219 1.00 95.12 178 LYS A C 1
ATOM 1497 O O . LYS A 1 178 ? 15.692 7.673 -6.802 1.00 95.12 178 LYS A O 1
ATOM 1502 N N . HIS A 1 179 ? 13.986 6.216 -6.782 1.00 92.44 179 HIS A N 1
ATOM 1503 C CA . HIS A 1 179 ? 14.211 5.718 -8.141 1.00 92.44 179 HIS A CA 1
ATOM 1504 C C . HIS A 1 179 ? 13.969 6.803 -9.194 1.00 92.44 179 HIS A C 1
ATOM 1506 O O . HIS A 1 179 ? 14.818 7.021 -10.055 1.00 92.44 179 HIS A O 1
ATOM 1512 N N . TYR A 1 180 ? 12.876 7.552 -9.075 1.00 93.31 180 TYR A N 1
ATOM 1513 C CA . TYR A 1 180 ? 12.549 8.651 -9.975 1.00 93.31 180 TYR A CA 1
ATOM 1514 C C . TYR A 1 180 ? 13.650 9.720 -10.004 1.00 93.31 180 TYR A C 1
ATOM 1516 O O . TYR A 1 180 ? 14.118 10.103 -11.073 1.00 93.31 180 TYR A O 1
ATOM 1524 N N . GLN A 1 181 ? 14.142 10.136 -8.834 1.00 93.56 181 GLN A N 1
ATOM 1525 C CA . GLN A 1 181 ? 15.248 11.095 -8.720 1.00 93.56 181 GLN A CA 1
ATOM 1526 C C . GLN A 1 181 ? 16.582 10.556 -9.256 1.00 93.56 181 GLN A C 1
ATOM 1528 O O . GLN A 1 181 ? 17.438 11.326 -9.676 1.00 93.56 181 GLN A O 1
ATOM 1533 N N . SER A 1 182 ? 16.782 9.239 -9.217 1.00 91.06 182 SER A N 1
ATOM 1534 C CA . SER A 1 182 ? 18.037 8.626 -9.665 1.00 91.06 182 SER A CA 1
ATOM 1535 C C . SER A 1 182 ? 18.070 8.419 -11.181 1.00 91.06 182 SER A C 1
ATOM 1537 O O . SER A 1 182 ? 19.136 8.497 -11.779 1.00 91.06 182 SER A O 1
ATOM 1539 N N . PHE A 1 183 ? 16.918 8.136 -11.799 1.00 88.06 183 PHE A N 1
ATOM 1540 C CA . PHE A 1 183 ? 16.862 7.638 -13.177 1.00 88.06 183 PHE A CA 1
ATOM 1541 C C . PHE A 1 183 ? 16.010 8.483 -14.131 1.00 88.06 183 PHE A C 1
ATOM 1543 O O . PHE A 1 183 ? 16.266 8.473 -15.330 1.00 88.06 183 PHE A O 1
ATOM 1550 N N . CYS A 1 184 ? 15.015 9.218 -13.632 1.00 86.44 184 CYS A N 1
ATOM 1551 C CA . CYS A 1 184 ? 14.023 9.901 -14.471 1.00 86.44 184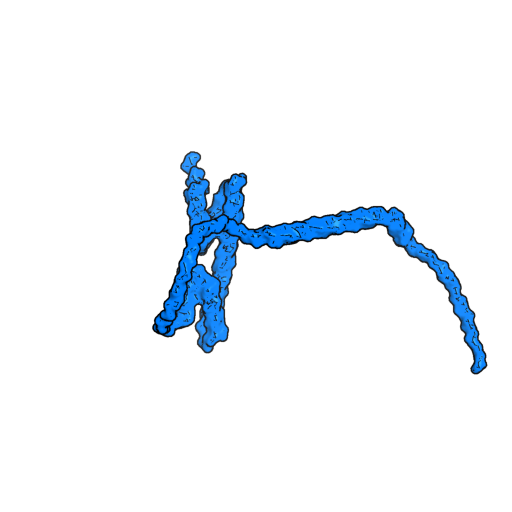 CYS A CA 1
ATOM 1552 C C . CYS A 1 184 ? 14.268 11.409 -14.583 1.00 86.44 184 CYS A C 1
ATOM 1554 O O . CYS A 1 184 ? 14.016 11.997 -15.630 1.00 86.44 184 CYS A O 1
ATOM 1556 N N . THR A 1 185 ? 14.825 12.038 -13.546 1.00 77.06 185 THR A N 1
ATOM 1557 C CA . THR A 1 185 ? 15.140 13.479 -13.541 1.00 77.06 185 THR A CA 1
ATOM 1558 C C . THR A 1 185 ? 16.422 13.842 -14.299 1.00 77.06 185 THR A C 1
ATOM 1560 O O . THR A 1 185 ? 16.766 15.015 -14.370 1.00 77.06 185 THR A O 1
ATOM 1563 N N . LEU A 1 186 ? 17.129 12.862 -14.879 1.00 62.38 186 LEU A N 1
ATOM 1564 C CA . LEU A 1 186 ? 18.333 13.083 -15.698 1.00 62.38 186 LEU A CA 1
ATOM 1565 C C . LEU A 1 186 ? 18.030 13.468 -17.159 1.00 62.38 186 LEU A C 1
ATOM 1567 O O . LEU A 1 186 ? 18.953 13.781 -17.907 1.00 62.38 186 LEU A O 1
ATOM 1571 N N . LYS A 1 187 ? 16.759 13.495 -17.580 1.00 50.12 187 LYS A N 1
ATOM 1572 C CA . LYS A 1 187 ? 16.360 14.059 -18.880 1.00 50.12 187 LYS A CA 1
ATOM 1573 C C . LYS A 1 187 ? 16.189 15.575 -18.770 1.00 50.12 187 LYS A C 1
ATOM 1575 O O . LYS A 1 187 ? 15.081 16.097 -18.723 1.00 50.12 187 LYS A O 1
ATOM 1580 N N . GLY A 1 188 ? 17.325 16.254 -18.694 1.00 46.94 188 GLY A N 1
ATOM 1581 C CA . GLY A 1 188 ? 17.450 17.706 -18.701 1.00 46.94 188 GLY A CA 1
ATOM 1582 C C . GLY A 1 188 ? 18.834 18.122 -19.194 1.00 46.94 188 GLY A C 1
ATOM 1583 O O . GLY A 1 188 ? 19.555 18.789 -18.461 1.00 46.94 188 GLY A O 1
ATOM 1584 N N . HIS A 1 189 ? 19.205 17.678 -20.398 1.00 34.97 189 HIS A N 1
ATOM 1585 C CA . HIS A 1 189 ? 20.289 18.228 -21.214 1.00 34.97 189 HIS A CA 1
ATOM 1586 C C . HIS A 1 189 ? 19.837 18.275 -22.669 1.00 34.97 189 HIS A C 1
ATOM 1588 O O . HIS A 1 189 ? 19.265 17.258 -23.126 1.00 34.97 189 HIS A O 1
#

Radius of gyration: 33.74 Å; chains: 1; bounding box: 86×86×75 Å